Protein AF-A0A9D8SNJ0-F1 (afdb_monomer_lite)

pLDDT: mean 73.61, std 15.57, range [36.06, 94.06]

Secondary structure (DSSP, 8-state):
--B--TT--EE-TTT--EE-GGG--EE-SS-S-EEE-HHHHHHHT-SS--EEEPPB-----HHHHHHHHHB----SS--TTSPEEB-TTT-PBPPHHHHTT-S---PEEEEE-TTSSHHHHHHHHHHHIIIIIHHHTTEEEEE-EEEETTTTEEEEHHHHHIIIIIIIIIIS--PPPPPPPTTT-GGGGSPEEEEEEEEEEETTEEEEEEEEEEE----GGGGSSHHHHHHHHHHHHT-SEEEEE--GGG-HHHHTTS-HHHHTTS----S-S--HHHHHHHHHHHHHHT--

Sequence (292 aa):
MPFIWPWTRISCPFCFEEFHLSEAPTRPSESKALFPDEKMRDFLGMTYPPEMPMAIEPHGSWLLRSVRKFHLPLCREVTPESPIRICPKCHLYLPQALANWNRRSNIIAIVGSRSSGKSNYFGVLLKQLETRYAAELNFGFRPQMTFDVREMRRMDSRKLYERRYGQRLFRDHRVIQQTERSEVDADIKIPLIYRLTLSQTVRGKERLRAIDLVIFDAAGEDLSTMRNFHSFGRYALNASGIIVMVDPFRYPAIYRKLPPEIRNKIPAPDAIGGNPGEILDYYLSYKTNESA

Structure (mmCIF, N/CA/C/O backbone):
data_AF-A0A9D8SNJ0-F1
#
_entry.id   AF-A0A9D8SNJ0-F1
#
loop_
_atom_site.group_PDB
_atom_site.id
_atom_site.type_symbol
_atom_site.label_atom_id
_atom_site.label_alt_id
_atom_site.label_comp_id
_atom_site.label_asym_id
_atom_site.label_entity_id
_atom_site.label_seq_id
_atom_site.pdbx_PDB_ins_code
_atom_site.Cartn_x
_atom_site.Cartn_y
_atom_site.Cartn_z
_atom_site.occupancy
_atom_site.B_iso_or_equiv
_atom_site.auth_seq_id
_atom_site.auth_comp_id
_atom_site.auth_asym_id
_atom_site.auth_atom_id
_atom_site.pdbx_PDB_model_num
ATOM 1 N N . MET A 1 1 ? 29.868 -5.795 -3.753 1.00 49.50 1 MET A N 1
ATOM 2 C CA . MET A 1 1 ? 28.462 -6.116 -4.090 1.00 49.50 1 MET A CA 1
ATOM 3 C C . MET A 1 1 ? 27.903 -6.962 -2.958 1.00 49.50 1 MET A C 1
ATOM 5 O O . MET A 1 1 ? 28.658 -7.787 -2.459 1.00 49.50 1 MET A O 1
ATOM 9 N N . PRO A 1 2 ? 26.675 -6.735 -2.477 1.00 56.09 2 PRO A N 1
ATOM 10 C CA . PRO A 1 2 ? 26.101 -7.602 -1.456 1.00 56.09 2 PRO A CA 1
ATOM 11 C C . PRO A 1 2 ? 25.846 -8.988 -2.052 1.00 56.09 2 PRO A C 1
ATOM 13 O O . PRO A 1 2 ? 25.293 -9.101 -3.145 1.00 56.09 2 PRO A O 1
ATOM 16 N N . PHE A 1 3 ? 26.284 -10.018 -1.336 1.00 56.62 3 PHE A N 1
ATOM 17 C CA . PHE A 1 3 ? 25.988 -11.406 -1.662 1.00 56.62 3 PHE A CA 1
ATOM 18 C C . PHE A 1 3 ? 24.508 -11.669 -1.379 1.00 56.62 3 PHE A C 1
ATOM 20 O O . PHE A 1 3 ? 24.016 -11.365 -0.288 1.00 56.62 3 PHE A O 1
ATOM 27 N N . ILE A 1 4 ? 23.793 -12.185 -2.372 1.00 64.25 4 ILE A N 1
ATOM 28 C CA . ILE A 1 4 ? 22.374 -12.523 -2.271 1.00 64.25 4 ILE A CA 1
ATOM 29 C C . ILE A 1 4 ? 22.259 -14.013 -2.530 1.00 64.25 4 ILE A C 1
ATOM 31 O O . ILE A 1 4 ? 22.863 -14.538 -3.462 1.00 64.25 4 ILE A O 1
ATOM 35 N N . TRP A 1 5 ? 21.508 -14.711 -1.685 1.00 64.31 5 TRP A N 1
ATOM 36 C CA . TRP A 1 5 ? 21.327 -16.137 -1.892 1.00 64.31 5 TRP A CA 1
ATOM 37 C C . TRP A 1 5 ? 20.356 -16.380 -3.057 1.00 64.31 5 TRP A C 1
ATOM 39 O O . TRP A 1 5 ? 19.285 -15.766 -3.053 1.00 64.31 5 TRP A O 1
ATOM 49 N N . PRO A 1 6 ? 20.652 -17.311 -3.985 1.00 66.88 6 PRO A N 1
ATOM 50 C CA . PRO A 1 6 ? 19.852 -17.573 -5.191 1.00 66.88 6 PRO A CA 1
ATOM 51 C C . PRO A 1 6 ? 18.386 -17.932 -4.943 1.00 66.88 6 PRO A C 1
ATOM 53 O O . PRO A 1 6 ? 17.547 -17.796 -5.829 1.00 66.88 6 PRO A O 1
ATOM 56 N N . TRP A 1 7 ? 18.090 -18.459 -3.757 1.00 71.44 7 TRP A N 1
ATOM 57 C CA . TRP A 1 7 ? 16.753 -18.866 -3.333 1.00 71.44 7 TRP A CA 1
ATOM 58 C C . TRP A 1 7 ? 15.979 -17.747 -2.640 1.00 71.44 7 TRP A C 1
ATOM 60 O O . TRP A 1 7 ? 14.834 -17.950 -2.246 1.00 71.44 7 TRP A O 1
ATOM 70 N N . THR A 1 8 ? 16.577 -16.568 -2.459 1.00 75.62 8 THR A N 1
ATOM 71 C CA . THR A 1 8 ? 15.898 -15.497 -1.740 1.00 75.62 8 THR A CA 1
ATOM 72 C C . THR A 1 8 ? 14.934 -14.766 -2.662 1.00 75.62 8 THR A C 1
ATOM 74 O O . THR A 1 8 ? 15.337 -14.156 -3.650 1.00 75.62 8 THR A O 1
ATOM 77 N N . ARG A 1 9 ? 13.649 -14.805 -2.321 1.00 79.31 9 ARG A N 1
ATOM 78 C CA . ARG A 1 9 ? 12.584 -14.168 -3.096 1.00 79.31 9 ARG A CA 1
ATOM 79 C C . ARG A 1 9 ? 12.115 -12.884 -2.422 1.00 79.31 9 ARG A C 1
ATOM 81 O O . ARG A 1 9 ? 12.175 -12.759 -1.199 1.00 79.31 9 ARG A O 1
ATOM 88 N N . ILE A 1 10 ? 11.667 -11.931 -3.233 1.00 81.62 10 ILE A N 1
ATOM 89 C CA . ILE A 1 10 ? 10.855 -10.801 -2.775 1.00 81.62 10 ILE A CA 1
ATOM 90 C C . ILE A 1 10 ? 9.415 -10.999 -3.228 1.00 81.62 10 ILE A C 1
ATOM 92 O O . ILE A 1 10 ? 9.185 -11.588 -4.280 1.00 81.62 10 ILE A O 1
ATOM 96 N N . SER A 1 11 ? 8.468 -10.455 -2.468 1.00 81.69 11 SER A N 1
ATOM 97 C CA . SER A 1 11 ? 7.061 -10.403 -2.863 1.00 81.69 11 SER A CA 1
ATOM 98 C C . SER A 1 11 ? 6.725 -9.025 -3.435 1.00 81.69 11 SER A C 1
ATOM 100 O O . SER A 1 11 ? 7.097 -7.992 -2.869 1.00 81.69 11 SER A O 1
ATOM 102 N N . CYS A 1 12 ? 6.044 -8.991 -4.583 1.00 85.19 12 CYS A N 1
ATOM 103 C CA . CYS A 1 12 ? 5.520 -7.749 -5.144 1.00 85.19 12 CYS A CA 1
ATOM 104 C C . CYS A 1 12 ? 4.443 -7.159 -4.215 1.00 85.19 12 CYS A C 1
ATOM 106 O O . CYS A 1 12 ? 3.452 -7.838 -3.964 1.00 85.19 12 CYS A O 1
ATOM 108 N N . PRO A 1 13 ? 4.524 -5.881 -3.797 1.00 82.50 13 PRO A N 1
ATOM 109 C CA . PRO A 1 13 ? 3.500 -5.295 -2.934 1.00 82.50 13 PRO A CA 1
ATOM 110 C C . PRO A 1 13 ? 2.181 -5.030 -3.674 1.00 82.50 13 PRO A C 1
ATOM 112 O O . PRO A 1 13 ? 1.199 -4.702 -3.029 1.00 82.50 13 PRO A O 1
ATOM 115 N N . PHE A 1 14 ? 2.147 -5.147 -5.007 1.00 85.44 14 PHE A N 1
ATOM 116 C CA . PHE A 1 14 ? 0.945 -4.927 -5.817 1.00 85.44 14 PHE A CA 1
ATOM 117 C C . PHE A 1 14 ? 0.230 -6.234 -6.171 1.00 85.44 14 PHE A C 1
ATOM 119 O O . PHE A 1 14 ? -0.970 -6.349 -5.966 1.00 85.44 14 PHE A O 1
ATOM 126 N N . CYS A 1 15 ? 0.961 -7.214 -6.718 1.00 82.38 15 CYS A N 1
ATOM 127 C CA . CYS A 1 15 ? 0.382 -8.468 -7.222 1.00 82.38 15 CYS A CA 1
ATOM 128 C C . CYS A 1 15 ? 0.774 -9.720 -6.426 1.00 82.38 15 CYS A C 1
ATOM 130 O O . CYS A 1 15 ? 0.360 -10.818 -6.795 1.00 82.38 15 CYS A O 1
ATOM 132 N N . PHE A 1 16 ? 1.585 -9.576 -5.371 1.00 80.06 16 PHE A N 1
ATOM 133 C CA . PHE A 1 16 ? 2.027 -10.661 -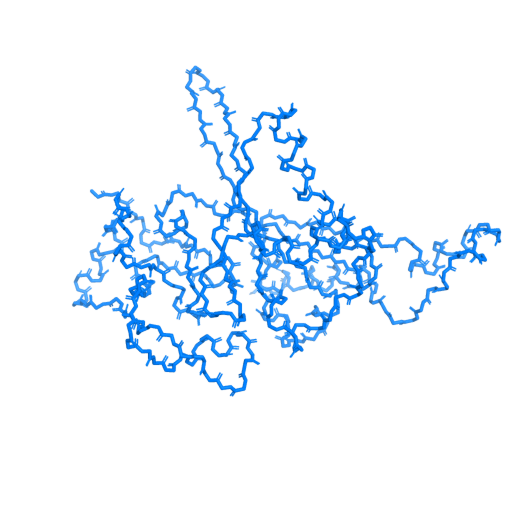4.483 1.00 80.06 16 PHE A CA 1
ATOM 134 C C . PHE A 1 16 ? 2.833 -11.783 -5.124 1.00 80.06 16 PHE A C 1
ATOM 136 O O . PHE A 1 16 ? 3.155 -12.758 -4.451 1.00 80.06 16 PHE A O 1
ATOM 143 N N . GLU A 1 17 ? 3.200 -11.644 -6.397 1.00 83.19 17 GLU A N 1
ATOM 144 C CA . GLU A 1 17 ? 4.088 -12.593 -7.048 1.00 83.19 17 GLU A CA 1
ATOM 145 C C . GLU A 1 17 ? 5.446 -12.587 -6.343 1.00 83.19 17 GLU A C 1
ATOM 147 O O . GLU A 1 17 ? 6.032 -11.520 -6.109 1.00 83.19 17 GLU A O 1
ATOM 152 N N . GLU A 1 18 ? 5.935 -13.780 -6.014 1.00 83.00 18 GLU A N 1
ATOM 153 C CA . GLU A 1 18 ? 7.273 -13.967 -5.483 1.00 83.00 18 GLU A CA 1
ATOM 154 C C . GLU A 1 18 ? 8.259 -14.230 -6.613 1.00 83.00 18 GLU A C 1
ATOM 156 O O . GLU A 1 18 ? 8.092 -15.156 -7.403 1.00 83.00 18 GLU A O 1
ATOM 161 N N . PHE A 1 19 ? 9.325 -13.443 -6.671 1.00 85.88 19 PHE A N 1
ATOM 162 C CA . PHE A 1 19 ? 10.345 -13.580 -7.707 1.00 85.88 19 PHE A CA 1
ATOM 163 C C . PHE A 1 19 ? 11.722 -13.227 -7.157 1.00 85.88 19 PHE A C 1
ATOM 165 O O . PHE A 1 19 ? 11.863 -12.565 -6.120 1.00 85.88 19 PHE A O 1
ATOM 172 N N . HIS A 1 20 ? 12.764 -13.682 -7.851 1.00 84.62 20 HIS A N 1
ATOM 173 C CA . HIS A 1 20 ? 14.121 -13.276 -7.518 1.00 84.62 20 HIS A CA 1
ATOM 174 C C . HIS A 1 20 ? 14.394 -11.890 -8.106 1.00 84.62 20 HIS A C 1
ATOM 176 O O . HIS A 1 20 ? 14.061 -11.607 -9.253 1.00 84.62 20 HIS A O 1
ATOM 182 N N . LEU A 1 21 ? 15.063 -11.008 -7.364 1.00 82.31 21 LEU A N 1
ATOM 183 C CA . LEU A 1 21 ? 15.273 -9.619 -7.790 1.00 82.31 21 LEU A CA 1
ATOM 184 C C . LEU A 1 21 ? 16.058 -9.488 -9.115 1.00 82.31 21 LEU A C 1
ATOM 186 O O . LEU A 1 21 ? 15.969 -8.462 -9.783 1.00 82.31 21 LEU A O 1
ATOM 190 N N . SER A 1 22 ? 16.811 -10.519 -9.516 1.00 81.19 22 SER A N 1
ATOM 191 C CA . SER A 1 22 ? 17.503 -10.572 -10.818 1.00 81.19 22 SER A CA 1
ATOM 192 C C . SER A 1 22 ? 16.567 -10.767 -12.013 1.00 81.19 22 SER A C 1
ATOM 194 O O . SER A 1 22 ? 16.999 -10.581 -13.146 1.00 81.19 22 SER A O 1
ATOM 196 N N . GLU A 1 23 ? 15.336 -11.212 -11.769 1.00 85.44 23 GLU A N 1
ATOM 197 C CA . GLU A 1 23 ? 14.287 -11.418 -12.773 1.00 85.44 23 GLU A CA 1
ATOM 198 C C . GLU A 1 23 ? 13.477 -10.137 -13.002 1.00 85.44 23 GLU A C 1
ATOM 200 O O . GLU A 1 23 ? 12.710 -10.067 -13.953 1.00 85.44 23 GLU A O 1
ATOM 205 N N . ALA A 1 24 ? 13.651 -9.119 -12.150 1.00 88.44 24 ALA A N 1
ATOM 206 C CA . ALA A 1 24 ? 12.954 -7.847 -12.267 1.00 88.44 24 ALA A CA 1
ATOM 207 C C . ALA A 1 24 ? 13.423 -7.079 -13.518 1.00 88.44 24 ALA A C 1
ATOM 209 O O . ALA A 1 24 ? 14.601 -6.699 -13.579 1.00 88.44 24 ALA A O 1
ATOM 210 N N . PRO A 1 25 ? 12.529 -6.790 -14.482 1.00 90.56 25 PRO A N 1
ATOM 211 C CA . PRO A 1 25 ? 12.828 -5.874 -15.571 1.00 90.56 25 PRO A CA 1
ATOM 212 C C . PRO A 1 25 ? 13.032 -4.460 -15.029 1.00 90.56 25 PRO A C 1
ATOM 214 O O . PRO A 1 25 ? 12.677 -4.145 -13.885 1.00 90.56 25 PRO A O 1
ATOM 217 N N . THR A 1 26 ? 13.573 -3.577 -15.856 1.00 89.69 26 THR A N 1
ATOM 218 C CA . THR A 1 26 ? 13.728 -2.167 -15.503 1.00 89.69 26 THR A CA 1
ATOM 219 C C . THR A 1 26 ? 13.049 -1.242 -16.500 1.00 89.69 26 THR A C 1
ATOM 221 O O . THR A 1 26 ? 12.874 -1.571 -17.667 1.00 89.69 26 THR A O 1
ATOM 224 N N . ARG A 1 27 ? 12.654 -0.060 -16.029 1.00 89.00 27 ARG A N 1
ATOM 225 C CA . ARG A 1 27 ? 12.152 1.041 -16.851 1.00 89.00 27 ARG A CA 1
ATOM 226 C C . ARG A 1 27 ? 13.014 2.277 -16.658 1.00 89.00 27 ARG A C 1
ATOM 228 O O . ARG A 1 27 ? 13.425 2.531 -15.524 1.00 89.00 27 ARG A O 1
ATOM 235 N N . PRO A 1 28 ? 13.253 3.078 -17.705 1.00 85.88 28 PRO A N 1
ATOM 236 C CA . PRO A 1 28 ? 13.817 4.404 -17.505 1.00 85.88 28 PRO A CA 1
ATOM 237 C C . PRO A 1 28 ? 12.861 5.245 -16.643 1.00 85.88 28 PRO A C 1
ATOM 239 O O . PRO A 1 28 ? 11.641 5.058 -16.679 1.00 85.88 28 PRO A O 1
ATOM 242 N N . SER A 1 29 ? 13.424 6.140 -15.831 1.00 76.31 29 SER A N 1
ATOM 243 C CA . SER A 1 29 ? 12.641 7.031 -14.962 1.00 76.31 29 SER A CA 1
ATOM 244 C C . SER A 1 29 ? 11.793 8.012 -15.769 1.00 76.31 29 SER A C 1
ATOM 246 O O . SER A 1 29 ? 10.650 8.277 -15.401 1.00 76.31 29 SER A O 1
ATOM 248 N N . GLU A 1 30 ? 12.325 8.453 -16.910 1.00 74.62 30 GLU A N 1
ATOM 249 C CA . GLU A 1 30 ? 11.650 9.284 -17.901 1.00 74.62 30 GLU A CA 1
ATOM 250 C C . GLU A 1 30 ? 11.971 8.755 -19.304 1.00 74.62 30 GLU A C 1
ATOM 252 O O . GLU A 1 30 ? 13.106 8.380 -19.597 1.00 74.62 30 GLU A O 1
ATOM 257 N N . SER A 1 31 ? 10.966 8.689 -20.174 1.00 78.25 31 SER A N 1
ATOM 258 C CA . SER A 1 31 ? 11.126 8.323 -21.583 1.00 78.25 31 SER A CA 1
ATOM 259 C C . SER A 1 31 ? 10.030 8.987 -22.400 1.00 78.25 31 SER A C 1
ATOM 261 O O . SER A 1 31 ? 8.870 8.964 -21.999 1.00 78.25 31 SER A O 1
ATOM 263 N N . LYS A 1 32 ? 10.395 9.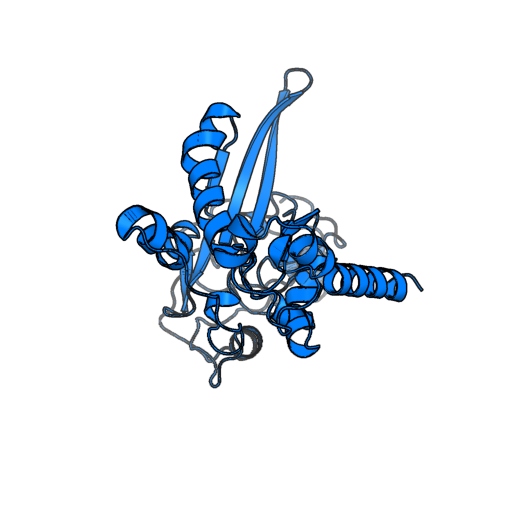542 -23.560 1.00 75.56 32 LYS A N 1
ATOM 264 C CA . LYS A 1 32 ? 9.429 10.051 -24.547 1.00 75.56 32 LYS A CA 1
ATOM 265 C C . LYS A 1 32 ? 8.826 8.935 -25.401 1.00 75.56 32 LYS A C 1
ATOM 267 O O . LYS A 1 32 ? 7.726 9.090 -25.909 1.00 75.56 32 LYS A O 1
ATOM 272 N N . ALA A 1 33 ? 9.549 7.826 -25.567 1.00 85.81 33 ALA A N 1
ATOM 273 C CA . ALA A 1 33 ? 9.049 6.659 -26.277 1.00 85.81 33 ALA A CA 1
ATOM 274 C C . ALA A 1 33 ? 8.214 5.806 -25.319 1.00 85.81 33 ALA A C 1
ATOM 276 O O . ALA A 1 33 ? 8.741 5.308 -24.312 1.00 85.81 33 ALA A O 1
ATOM 277 N N . LEU A 1 34 ? 6.932 5.660 -25.643 1.00 91.25 34 LEU A N 1
ATOM 278 C CA . LEU A 1 34 ? 5.977 4.849 -24.905 1.00 91.25 34 LEU A CA 1
ATOM 279 C C . LEU A 1 34 ? 5.522 3.680 -25.776 1.00 91.25 34 LEU A C 1
ATOM 281 O O . LEU A 1 34 ? 5.434 3.791 -26.997 1.00 91.25 34 LEU A O 1
ATOM 285 N N . PHE A 1 35 ? 5.269 2.551 -25.130 1.00 91.69 35 PHE A N 1
ATOM 286 C CA . PHE A 1 35 ? 4.854 1.312 -25.766 1.00 91.69 35 PHE A CA 1
ATOM 287 C C . PHE A 1 35 ? 3.681 0.716 -24.983 1.00 91.69 35 PHE A C 1
ATOM 289 O O . PHE A 1 35 ? 3.642 0.860 -23.755 1.00 91.69 35 PHE A O 1
ATOM 296 N N . PRO A 1 36 ? 2.751 0.024 -25.657 1.00 94.00 36 PRO A N 1
ATOM 297 C CA . PRO A 1 36 ? 1.683 -0.715 -24.994 1.00 94.00 36 PRO A CA 1
ATOM 298 C C . PRO A 1 36 ? 2.219 -1.737 -23.978 1.00 94.00 36 PRO A C 1
ATOM 300 O O . PRO A 1 36 ? 3.077 -2.558 -24.310 1.00 94.00 36 PRO A O 1
ATOM 303 N N . ASP A 1 37 ? 1.705 -1.712 -22.745 1.00 94.06 37 ASP A N 1
ATOM 304 C CA . ASP A 1 37 ? 2.042 -2.686 -21.698 1.00 94.06 37 ASP A CA 1
ATOM 305 C C . ASP A 1 37 ? 0.893 -3.667 -21.409 1.00 94.06 37 ASP A C 1
ATOM 307 O O . ASP A 1 37 ? 0.020 -3.429 -20.571 1.00 94.06 37 ASP A O 1
ATOM 311 N N . GLU A 1 38 ? 0.942 -4.819 -22.076 1.00 93.44 38 GLU A N 1
ATOM 312 C CA . GLU A 1 38 ? -0.025 -5.918 -21.939 1.00 93.44 38 GLU A CA 1
ATOM 313 C C . GLU A 1 38 ? -0.115 -6.471 -20.505 1.00 93.44 38 GLU A C 1
ATOM 315 O O . GLU A 1 38 ? -1.204 -6.700 -19.983 1.00 93.44 38 GLU A O 1
ATOM 320 N N . LYS A 1 39 ? 1.019 -6.636 -19.814 1.00 91.94 39 LYS A N 1
ATOM 321 C CA . LYS A 1 39 ? 1.032 -7.195 -18.451 1.00 91.94 39 LYS A CA 1
ATOM 322 C C . LYS A 1 39 ? 0.415 -6.228 -17.440 1.00 91.94 39 LYS A C 1
ATOM 324 O O . LYS A 1 39 ? -0.267 -6.659 -16.508 1.00 91.94 39 LYS A O 1
ATOM 329 N N . MET A 1 40 ? 0.642 -4.926 -17.618 1.00 92.44 40 MET A N 1
ATOM 330 C CA . MET A 1 40 ? -0.004 -3.904 -16.793 1.00 92.44 40 MET A CA 1
ATOM 331 C C . MET A 1 40 ? -1.506 -3.824 -17.070 1.00 92.44 40 MET A C 1
ATOM 333 O O . MET A 1 40 ? -2.280 -3.718 -16.116 1.00 92.44 40 MET A O 1
ATOM 337 N N . ARG A 1 41 ? -1.923 -3.936 -18.340 1.00 91.44 41 ARG A N 1
ATOM 338 C CA . ARG A 1 41 ? -3.340 -4.024 -18.721 1.00 91.44 41 ARG A CA 1
ATOM 339 C C . ARG A 1 41 ? -4.048 -5.131 -17.956 1.00 91.44 41 ARG A C 1
ATOM 341 O O . ARG A 1 41 ? -5.063 -4.872 -17.314 1.00 91.44 41 ARG A O 1
ATOM 348 N N . ASP A 1 42 ? -3.496 -6.340 -18.016 1.00 88.25 42 ASP A N 1
ATOM 349 C CA . ASP A 1 42 ? -4.113 -7.534 -17.443 1.00 88.25 42 ASP A CA 1
ATOM 350 C C . ASP A 1 42 ? -4.238 -7.419 -15.921 1.00 88.25 42 ASP A C 1
ATOM 352 O O . ASP A 1 42 ? -5.268 -7.771 -15.347 1.00 88.25 42 ASP A O 1
ATOM 356 N N . PHE A 1 43 ? -3.217 -6.864 -15.260 1.00 85.88 43 PHE A N 1
ATOM 357 C CA . PHE A 1 43 ? -3.256 -6.622 -13.821 1.00 85.88 43 PHE A CA 1
ATOM 358 C C . PHE A 1 43 ? -4.317 -5.578 -13.435 1.00 85.88 43 PHE A C 1
ATOM 360 O O . PHE A 1 43 ? -5.160 -5.819 -12.562 1.00 85.88 43 PHE A O 1
ATOM 367 N N . LEU A 1 44 ? -4.301 -4.415 -14.094 1.00 86.25 44 LEU A N 1
ATOM 368 C CA . LEU A 1 44 ? -5.240 -3.332 -13.800 1.00 86.25 44 LEU A CA 1
ATOM 369 C C . LEU A 1 44 ? -6.668 -3.671 -14.252 1.00 86.25 44 LEU A C 1
ATOM 371 O O . LEU A 1 44 ? -7.620 -3.166 -13.664 1.00 86.25 44 LEU A O 1
ATOM 375 N N . GLY A 1 45 ? -6.845 -4.612 -15.181 1.00 84.38 45 GLY A N 1
ATOM 376 C CA . GLY A 1 45 ? -8.142 -4.952 -15.770 1.00 84.38 45 GLY A CA 1
ATOM 377 C C . GLY A 1 45 ? -8.628 -3.888 -16.754 1.00 84.38 45 GLY A C 1
ATOM 378 O O . GLY A 1 45 ? -9.824 -3.633 -16.838 1.00 84.38 45 GLY A O 1
ATOM 379 N N . MET A 1 46 ? -7.702 -3.229 -17.452 1.00 84.88 46 MET A N 1
ATOM 380 C CA . MET A 1 46 ? -8.020 -2.195 -18.440 1.00 84.88 46 MET A CA 1
ATOM 381 C C . MET A 1 46 ? -8.443 -2.822 -19.774 1.00 84.88 46 MET A C 1
ATOM 383 O O . MET A 1 46 ? -7.952 -3.882 -20.150 1.00 84.88 46 MET A O 1
ATOM 387 N N . THR A 1 47 ? -9.316 -2.152 -20.530 1.00 87.94 47 THR A N 1
ATOM 388 C CA . THR A 1 47 ? -9.727 -2.620 -21.868 1.00 87.94 47 THR A CA 1
ATOM 389 C C . THR A 1 47 ? -8.579 -2.562 -22.875 1.00 87.94 47 THR A C 1
ATOM 391 O O . THR A 1 47 ? -8.423 -3.465 -23.693 1.00 87.94 47 THR A O 1
ATOM 394 N N . TYR A 1 48 ? -7.753 -1.517 -22.794 1.00 88.81 48 TYR A N 1
ATOM 395 C CA . TYR A 1 48 ? -6.626 -1.285 -23.693 1.00 88.81 48 TYR A CA 1
ATOM 396 C C . TYR A 1 48 ? -5.323 -1.181 -22.900 1.00 88.81 48 TYR A C 1
ATOM 398 O O . TYR A 1 48 ? -5.343 -0.708 -21.758 1.00 88.81 48 TYR A O 1
ATOM 406 N N . PRO A 1 49 ? -4.196 -1.635 -23.471 1.00 91.94 49 PRO A N 1
ATOM 407 C CA . PRO A 1 49 ? -2.909 -1.543 -22.807 1.00 91.94 49 PRO A CA 1
ATOM 408 C C . PRO A 1 49 ? -2.473 -0.085 -22.631 1.00 91.94 49 PRO A C 1
ATOM 410 O O . PRO A 1 49 ? -2.509 0.680 -23.596 1.00 91.94 49 PRO A O 1
ATOM 413 N N . PRO A 1 50 ? -2.051 0.314 -21.419 1.00 92.44 50 PRO A N 1
ATOM 414 C CA . PRO A 1 50 ? -1.548 1.657 -21.188 1.00 92.44 50 PRO A CA 1
ATOM 415 C C . PRO A 1 50 ? -0.197 1.858 -21.876 1.00 92.44 50 PRO A C 1
ATOM 417 O O . PRO A 1 50 ? 0.635 0.946 -21.927 1.00 92.44 50 PRO A O 1
ATOM 420 N N . GLU A 1 51 ? 0.034 3.073 -22.362 1.00 93.06 51 GLU A N 1
ATOM 421 C CA . GLU A 1 51 ? 1.315 3.483 -22.926 1.00 93.06 51 GLU A CA 1
ATOM 422 C C . GLU A 1 51 ? 2.322 3.771 -21.808 1.00 93.06 51 GLU A C 1
ATOM 424 O O . GLU A 1 51 ? 2.160 4.701 -21.021 1.00 93.06 51 GLU A O 1
ATOM 429 N N . MET A 1 52 ? 3.379 2.962 -21.736 1.00 91.50 52 MET A N 1
ATOM 430 C CA . MET A 1 52 ? 4.402 3.041 -20.693 1.00 91.50 52 MET A CA 1
ATOM 431 C C . MET A 1 52 ? 5.804 3.061 -21.308 1.00 91.50 52 MET A C 1
ATOM 433 O O . MET A 1 52 ? 6.009 2.511 -22.392 1.00 91.50 52 MET A O 1
ATOM 437 N N . PRO A 1 53 ? 6.823 3.603 -20.615 1.00 91.06 53 PRO A N 1
ATOM 438 C CA . PRO A 1 53 ? 8.208 3.413 -21.026 1.00 91.06 53 PRO A CA 1
ATOM 439 C C . PRO A 1 53 ? 8.541 1.929 -21.219 1.00 91.06 53 PRO A C 1
ATOM 441 O O . PRO A 1 53 ? 8.069 1.074 -20.457 1.00 91.06 53 PRO A O 1
ATOM 444 N N . MET A 1 54 ? 9.376 1.623 -22.214 1.00 89.00 54 MET A N 1
ATOM 445 C CA . MET A 1 54 ? 9.738 0.242 -22.540 1.00 89.00 54 MET A CA 1
ATOM 446 C C . MET A 1 54 ? 10.299 -0.488 -21.311 1.00 89.00 54 MET A C 1
ATOM 448 O O . MET A 1 54 ? 11.194 0.011 -20.625 1.00 89.00 54 MET A O 1
ATOM 452 N N . ALA A 1 55 ? 9.760 -1.677 -21.040 1.00 89.19 55 ALA A N 1
ATOM 453 C CA . ALA A 1 55 ? 10.310 -2.586 -20.048 1.00 89.19 55 ALA A CA 1
ATOM 454 C C . ALA A 1 55 ? 11.546 -3.283 -20.632 1.00 89.19 55 ALA A C 1
ATOM 456 O O . ALA A 1 55 ? 11.463 -3.987 -21.636 1.00 89.19 55 ALA A O 1
ATOM 457 N N . ILE A 1 56 ? 12.697 -3.082 -19.998 1.00 87.81 56 ILE A N 1
ATOM 458 C CA . ILE A 1 56 ? 13.964 -3.698 -20.374 1.00 87.81 56 ILE A CA 1
ATOM 459 C C . ILE A 1 56 ? 14.120 -4.969 -19.544 1.00 87.81 56 ILE A C 1
ATOM 461 O O . ILE A 1 56 ? 14.404 -4.925 -18.344 1.00 87.81 56 ILE A O 1
ATOM 465 N N . GLU A 1 57 ? 13.913 -6.112 -20.191 1.00 85.25 57 GLU A N 1
ATOM 466 C CA . GLU A 1 57 ? 14.091 -7.426 -19.577 1.00 85.25 57 GLU A CA 1
ATOM 467 C C . GLU A 1 57 ? 15.574 -7.672 -19.219 1.00 85.25 57 GLU A C 1
ATOM 469 O O . GLU A 1 57 ? 16.487 -7.220 -19.932 1.00 85.25 57 GLU A O 1
ATOM 474 N N . PRO A 1 58 ? 15.862 -8.406 -18.128 1.00 78.12 58 PRO A N 1
ATOM 475 C CA . PRO A 1 58 ? 17.225 -8.737 -17.744 1.00 78.12 58 PRO A CA 1
ATOM 476 C C . PRO A 1 58 ? 17.886 -9.649 -18.798 1.00 78.12 58 PRO A C 1
ATOM 478 O O . PRO A 1 58 ? 17.651 -10.860 -18.892 1.00 78.12 58 PRO A O 1
ATOM 481 N N . HIS A 1 59 ? 18.771 -9.049 -19.590 1.00 63.75 59 HIS A N 1
ATOM 482 C CA . HIS A 1 59 ? 19.557 -9.691 -20.643 1.00 63.75 59 HIS A CA 1
ATOM 483 C C . HIS A 1 59 ? 20.931 -10.149 -20.121 1.00 63.75 59 HIS A C 1
ATOM 485 O O . HIS A 1 59 ? 21.504 -9.548 -19.204 1.00 63.75 59 HIS A O 1
ATOM 491 N N . GLY A 1 60 ? 21.443 -11.246 -20.688 1.00 58.16 60 GLY A N 1
ATOM 492 C CA . GLY A 1 60 ? 22.750 -11.833 -20.374 1.00 58.16 60 GLY A CA 1
ATOM 493 C C . GLY A 1 60 ? 22.809 -13.332 -20.689 1.00 58.16 60 GLY A C 1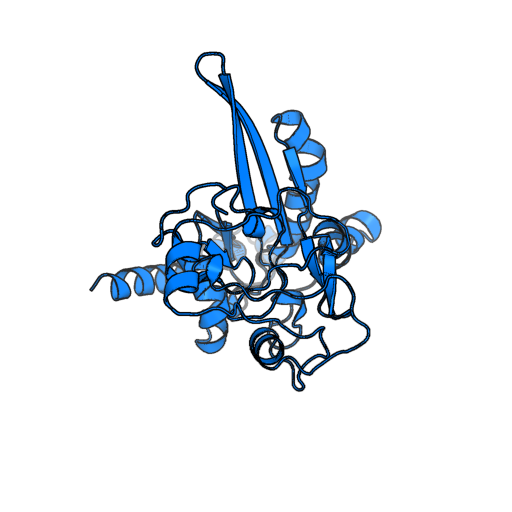
ATOM 494 O O . GLY A 1 60 ? 21.790 -14.019 -20.612 1.00 58.16 60 GLY A O 1
ATOM 495 N N . SER A 1 61 ? 24.000 -13.838 -21.028 1.00 55.28 61 SER A N 1
ATOM 496 C CA . SER A 1 61 ? 24.248 -15.277 -21.203 1.00 55.28 61 SER A CA 1
ATOM 497 C C . SER A 1 61 ? 23.885 -16.061 -19.933 1.00 55.28 61 SER A C 1
ATOM 499 O O . SER A 1 61 ? 23.842 -15.502 -18.834 1.00 55.28 61 SER A O 1
ATOM 501 N N . TRP A 1 62 ? 23.625 -17.365 -20.059 1.00 57.94 62 TRP A N 1
ATOM 502 C CA . TRP A 1 62 ? 23.235 -18.215 -18.924 1.00 57.94 62 TRP A CA 1
ATOM 503 C C . TRP A 1 62 ? 24.229 -18.132 -17.746 1.00 57.94 62 TRP A C 1
ATOM 505 O O . TRP A 1 62 ? 23.808 -18.054 -16.595 1.00 57.94 62 TRP A O 1
ATOM 515 N N . LEU A 1 63 ? 25.534 -18.032 -18.037 1.00 59.12 63 LEU A N 1
ATOM 516 C CA . LEU A 1 63 ? 26.604 -17.794 -17.060 1.00 59.12 63 LEU A CA 1
ATOM 517 C C . LEU A 1 63 ? 26.414 -16.471 -16.305 1.00 59.12 63 LEU A C 1
ATOM 519 O O . LEU A 1 63 ? 26.434 -16.451 -15.076 1.00 59.12 63 LEU A O 1
ATOM 523 N N . LEU A 1 64 ? 26.161 -15.369 -17.018 1.00 60.84 64 LEU A N 1
ATOM 524 C CA . LEU A 1 64 ? 25.929 -14.052 -16.412 1.00 60.84 64 LEU A CA 1
ATOM 525 C C . LEU A 1 64 ? 24.636 -14.017 -15.582 1.00 60.84 64 LEU A C 1
ATOM 527 O O . LEU A 1 64 ? 24.598 -13.375 -14.531 1.00 60.84 64 LEU A O 1
ATOM 531 N N . ARG A 1 65 ? 23.585 -14.731 -16.010 1.00 62.44 65 ARG A N 1
ATOM 532 C CA . ARG A 1 65 ? 22.344 -14.895 -15.231 1.00 62.44 65 ARG A CA 1
ATOM 533 C C . ARG A 1 65 ? 22.585 -15.673 -13.937 1.00 62.44 65 ARG A C 1
ATOM 535 O O . ARG A 1 65 ? 22.096 -15.249 -12.892 1.00 62.44 65 ARG A O 1
ATOM 542 N N . SER A 1 66 ? 23.375 -16.745 -13.985 1.00 61.41 66 SER A N 1
ATOM 543 C CA . SER A 1 66 ? 23.762 -17.510 -12.795 1.00 61.41 66 SER A CA 1
ATOM 544 C C . SER A 1 66 ? 24.572 -16.661 -11.818 1.00 61.41 66 SER A C 1
ATOM 546 O O . SER A 1 66 ? 24.251 -16.637 -10.635 1.00 61.41 66 SER A O 1
ATOM 548 N N . VAL A 1 67 ? 25.542 -15.875 -12.294 1.00 64.06 67 VAL A N 1
ATOM 549 C CA . VAL A 1 67 ? 26.332 -14.973 -11.435 1.00 64.06 67 VAL A CA 1
ATOM 550 C C . VAL A 1 67 ? 25.454 -13.894 -10.787 1.00 64.06 67 VAL A C 1
ATOM 552 O O . VAL A 1 67 ? 25.593 -13.635 -9.591 1.00 64.06 67 VAL A O 1
ATOM 555 N N . ARG A 1 68 ? 24.496 -13.316 -11.529 1.00 64.31 68 ARG A N 1
ATOM 556 C CA . ARG A 1 68 ? 23.545 -12.318 -10.999 1.00 64.31 68 ARG A CA 1
ATOM 557 C C . ARG A 1 68 ? 22.605 -12.868 -9.924 1.00 64.31 68 ARG A C 1
ATOM 559 O O . ARG A 1 68 ? 22.111 -12.075 -9.128 1.00 64.31 68 ARG A O 1
ATOM 566 N N . LYS A 1 69 ? 22.375 -14.188 -9.861 1.00 62.75 69 LYS A N 1
ATOM 567 C CA . LYS A 1 69 ? 21.648 -14.807 -8.736 1.00 62.75 69 LYS A CA 1
ATOM 568 C C . LYS A 1 69 ? 22.422 -14.718 -7.421 1.00 62.75 69 LYS A C 1
ATOM 570 O 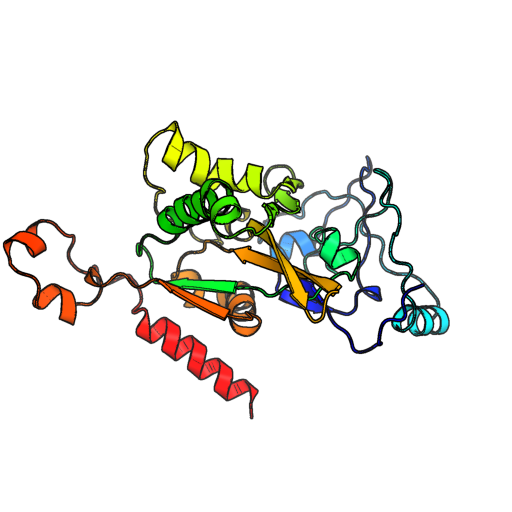O . LYS A 1 69 ? 21.801 -14.591 -6.378 1.00 62.75 69 LYS A O 1
ATOM 575 N N . PHE A 1 70 ? 23.753 -14.748 -7.482 1.00 57.69 70 PHE A N 1
ATOM 576 C CA . PHE A 1 70 ? 24.618 -14.640 -6.305 1.00 57.69 70 PHE A CA 1
ATOM 577 C C . PHE A 1 70 ? 25.037 -13.192 -6.001 1.00 57.69 70 PHE A C 1
ATOM 579 O O . PHE A 1 70 ? 25.251 -12.828 -4.846 1.00 57.69 70 PHE A O 1
ATOM 586 N N . HIS A 1 71 ? 25.148 -12.350 -7.035 1.00 59.59 71 HIS A N 1
ATOM 587 C CA . HIS A 1 71 ? 25.640 -10.978 -6.926 1.00 59.59 71 HIS A CA 1
ATOM 588 C C . HIS A 1 71 ? 24.775 -10.022 -7.754 1.00 59.59 71 HIS A C 1
ATOM 590 O O . HIS A 1 71 ? 25.006 -9.846 -8.953 1.00 59.59 71 HIS A O 1
ATOM 596 N N . LEU A 1 72 ? 23.802 -9.354 -7.119 1.00 64.69 72 LEU A N 1
ATOM 597 C CA . LEU A 1 72 ? 23.146 -8.221 -7.771 1.00 64.69 72 LEU A CA 1
ATOM 598 C C . LEU A 1 72 ? 23.943 -6.930 -7.553 1.00 64.69 72 LEU A C 1
ATOM 600 O O . LEU A 1 72 ? 24.265 -6.586 -6.408 1.00 64.69 72 LEU A O 1
ATOM 604 N N . PRO A 1 73 ? 24.157 -6.130 -8.612 1.00 57.97 73 PRO A N 1
ATOM 605 C CA . PRO A 1 73 ? 24.406 -4.714 -8.430 1.00 57.97 73 PRO A CA 1
ATOM 606 C C . PRO A 1 73 ? 23.124 -4.103 -7.847 1.00 57.97 73 PRO A C 1
ATOM 608 O O . PRO A 1 73 ? 22.102 -3.953 -8.522 1.00 57.97 73 PRO A O 1
ATOM 611 N N . LEU A 1 74 ? 23.136 -3.828 -6.544 1.00 57.69 74 LEU A N 1
ATOM 612 C CA . LEU A 1 74 ? 22.169 -2.912 -5.954 1.00 57.69 74 LEU A CA 1
ATOM 613 C C . LEU A 1 74 ? 22.582 -1.505 -6.378 1.00 57.69 74 LEU A C 1
ATOM 615 O O . LEU A 1 74 ? 23.756 -1.153 -6.237 1.00 57.69 74 LEU A O 1
ATOM 619 N N . CYS A 1 75 ? 21.639 -0.715 -6.889 1.00 52.09 75 CYS A N 1
ATOM 620 C CA . CYS A 1 75 ? 21.858 0.706 -7.130 1.00 52.09 75 CYS A CA 1
ATOM 621 C C . CYS A 1 75 ? 22.119 1.370 -5.772 1.00 52.09 75 CYS A C 1
ATOM 623 O O . CYS A 1 75 ? 21.187 1.650 -5.020 1.00 52.09 75 CYS A O 1
ATOM 625 N N . ARG A 1 76 ? 23.399 1.539 -5.415 1.00 47.22 76 ARG A N 1
ATOM 626 C CA . ARG A 1 76 ? 23.812 2.225 -4.181 1.00 47.22 76 ARG A CA 1
ATOM 627 C C . ARG A 1 76 ? 23.521 3.722 -4.247 1.00 47.22 76 ARG A C 1
ATOM 629 O O . ARG A 1 76 ? 23.277 4.323 -3.209 1.00 47.22 76 ARG A O 1
ATOM 636 N N . GLU A 1 77 ? 23.473 4.274 -5.454 1.00 44.56 77 GLU A N 1
ATOM 637 C CA . GLU A 1 77 ? 23.171 5.672 -5.732 1.00 44.56 77 GLU A CA 1
ATOM 638 C C . GLU A 1 77 ? 22.048 5.702 -6.766 1.00 44.56 77 GLU A C 1
ATOM 640 O O . GLU A 1 77 ? 22.245 5.376 -7.934 1.00 44.56 77 GLU A O 1
ATOM 645 N N . VAL A 1 78 ? 20.828 5.986 -6.308 1.00 52.97 78 VAL A N 1
ATOM 646 C CA . VAL A 1 78 ? 19.685 6.198 -7.198 1.00 52.97 78 VAL A CA 1
ATOM 647 C C . VAL A 1 78 ? 19.745 7.654 -7.637 1.00 52.97 78 VAL A C 1
ATOM 649 O O . VAL A 1 78 ? 19.279 8.541 -6.925 1.00 52.97 78 VAL A O 1
ATOM 652 N N . THR A 1 79 ? 20.353 7.908 -8.790 1.00 53.91 79 THR A N 1
ATOM 653 C CA . THR A 1 79 ? 20.190 9.190 -9.482 1.00 53.91 79 THR A CA 1
ATOM 654 C C . THR A 1 79 ? 18.775 9.269 -10.075 1.00 53.91 79 THR A C 1
ATOM 656 O O . THR A 1 79 ? 18.162 8.224 -10.319 1.00 53.91 79 THR A O 1
ATOM 659 N N . PRO A 1 80 ? 18.220 10.467 -10.335 1.00 57.28 80 PRO A N 1
ATOM 660 C CA . PRO A 1 80 ? 16.910 10.619 -10.985 1.00 57.28 80 PRO A CA 1
ATOM 661 C C . PRO A 1 80 ? 16.782 9.857 -12.316 1.00 57.28 80 PRO A C 1
ATOM 663 O O . PRO A 1 80 ? 15.684 9.457 -12.694 1.00 57.28 80 PRO A O 1
ATOM 666 N N . GLU A 1 81 ? 17.915 9.618 -12.977 1.00 61.09 81 GLU A N 1
ATOM 667 C CA . GLU A 1 81 ? 18.065 8.932 -14.265 1.00 61.09 81 GLU A CA 1
ATOM 668 C C . GLU A 1 81 ? 18.225 7.409 -14.135 1.00 61.09 81 GLU A C 1
ATOM 670 O O . GLU A 1 81 ? 18.191 6.683 -15.129 1.00 61.09 81 GLU A O 1
ATOM 675 N N . SER A 1 82 ? 18.399 6.895 -12.913 1.00 70.75 82 SER A N 1
ATOM 676 C CA . SER A 1 82 ? 18.604 5.468 -12.689 1.00 70.75 82 SER A CA 1
ATOM 677 C C . SER A 1 82 ? 17.369 4.659 -13.106 1.00 70.75 82 SER A C 1
ATOM 679 O O . SER A 1 82 ? 16.238 5.021 -12.759 1.00 70.75 82 SER A O 1
ATOM 681 N N . PRO A 1 83 ? 17.559 3.528 -13.806 1.00 78.44 83 PRO A N 1
ATOM 682 C CA . PRO A 1 83 ? 16.454 2.690 -14.228 1.00 78.44 83 PRO A CA 1
ATOM 683 C C . PRO A 1 83 ? 15.767 2.060 -13.008 1.00 78.44 83 PRO A C 1
ATOM 685 O O . PRO A 1 83 ? 16.405 1.545 -12.088 1.00 78.44 83 PRO A O 1
ATOM 688 N N . ILE A 1 84 ? 14.441 2.098 -12.998 1.00 85.50 84 ILE A N 1
ATOM 689 C CA . ILE A 1 84 ? 13.606 1.648 -11.887 1.00 85.50 84 ILE A CA 1
ATOM 690 C C . ILE A 1 84 ? 13.199 0.210 -12.139 1.00 85.50 84 ILE A C 1
ATOM 692 O O . ILE A 1 84 ? 12.707 -0.122 -13.215 1.00 85.50 84 ILE A O 1
ATOM 696 N N . ARG A 1 85 ? 13.350 -0.644 -11.129 1.00 88.44 85 ARG A N 1
ATOM 697 C CA . ARG A 1 85 ? 12.880 -2.028 -11.207 1.00 88.44 85 ARG A CA 1
ATOM 698 C C . ARG A 1 85 ? 11.357 -2.084 -11.222 1.00 88.44 85 ARG A C 1
ATOM 700 O O . ARG A 1 85 ? 10.697 -1.410 -10.428 1.00 88.44 85 ARG A O 1
ATOM 707 N N . ILE A 1 86 ? 10.814 -2.926 -12.087 1.00 91.88 86 ILE A N 1
ATOM 708 C CA . ILE A 1 86 ? 9.388 -3.233 -12.156 1.00 91.88 86 ILE A CA 1
ATOM 709 C C . ILE A 1 86 ? 9.149 -4.701 -11.808 1.00 91.88 86 ILE A C 1
ATOM 711 O O . ILE A 1 86 ? 10.058 -5.528 -11.858 1.00 91.88 86 ILE A O 1
ATOM 715 N N . CYS A 1 87 ? 7.922 -5.034 -11.422 1.00 91.38 87 CYS A N 1
ATOM 716 C CA . CYS A 1 87 ? 7.542 -6.425 -11.213 1.00 91.38 87 CYS A CA 1
ATOM 717 C C . CYS A 1 87 ? 7.501 -7.173 -12.559 1.00 91.38 87 CYS A C 1
ATOM 719 O O . CYS A 1 87 ? 6.836 -6.682 -13.467 1.00 91.38 87 CYS A O 1
ATOM 721 N N . PRO A 1 88 ? 8.100 -8.371 -12.699 1.00 91.75 88 PRO A N 1
ATOM 722 C CA . PRO A 1 88 ? 8.044 -9.146 -13.945 1.00 91.75 88 PRO A CA 1
ATOM 723 C C . PRO A 1 88 ? 6.625 -9.594 -14.330 1.00 91.75 88 PRO A C 1
ATOM 725 O O . PRO A 1 88 ? 6.376 -9.898 -15.499 1.00 91.75 88 PRO A O 1
ATOM 728 N N . LYS A 1 89 ? 5.699 -9.640 -13.359 1.00 91.19 89 LYS A N 1
ATOM 729 C CA . LYS A 1 89 ? 4.327 -10.121 -13.547 1.00 91.19 89 LYS A CA 1
ATOM 730 C C . LYS A 1 89 ? 3.330 -9.009 -13.863 1.00 91.19 89 LYS A C 1
ATOM 732 O O . LYS A 1 89 ? 2.657 -9.105 -14.877 1.00 91.19 89 LYS A O 1
ATOM 737 N N . CYS A 1 90 ? 3.237 -7.976 -13.021 1.00 90.31 90 CYS A N 1
ATOM 738 C CA . CYS A 1 90 ? 2.277 -6.876 -13.208 1.00 90.31 90 CYS A CA 1
ATOM 739 C C . CYS A 1 90 ? 2.878 -5.605 -13.821 1.00 90.31 90 CYS A C 1
ATOM 741 O O . CYS A 1 90 ? 2.158 -4.634 -14.030 1.00 90.31 90 CYS A O 1
ATOM 743 N N . HIS A 1 91 ? 4.197 -5.570 -14.044 1.00 92.44 91 HIS A N 1
ATOM 744 C CA . HIS A 1 91 ? 4.923 -4.426 -14.603 1.00 92.44 91 HIS A CA 1
ATOM 745 C C . HIS A 1 91 ? 4.815 -3.095 -13.824 1.00 92.44 91 HIS A C 1
ATOM 747 O O . HIS A 1 91 ? 5.325 -2.065 -14.272 1.00 92.44 91 HIS A O 1
ATOM 753 N N . LEU A 1 92 ? 4.249 -3.094 -12.612 1.00 91.75 92 LEU A N 1
ATOM 754 C CA . LEU A 1 92 ? 4.253 -1.921 -11.734 1.00 91.75 92 LEU A CA 1
ATOM 755 C C . LEU A 1 92 ? 5.640 -1.654 -11.136 1.00 91.75 92 LEU A C 1
ATOM 757 O O . LEU A 1 92 ? 6.418 -2.576 -10.870 1.00 91.75 92 LEU A O 1
ATOM 761 N N . TYR A 1 93 ? 5.935 -0.372 -10.911 1.00 91.19 93 TYR A N 1
ATOM 762 C CA . TYR A 1 93 ? 7.196 0.099 -10.339 1.00 91.19 93 TYR A CA 1
ATOM 763 C C . TYR A 1 93 ? 7.368 -0.379 -8.900 1.00 91.19 93 TYR A C 1
ATOM 765 O O . TYR A 1 93 ? 6.577 -0.033 -8.025 1.00 91.19 93 TYR A O 1
ATOM 773 N N . LEU A 1 94 ? 8.434 -1.131 -8.633 1.00 88.69 94 LEU A N 1
ATOM 774 C CA . LEU A 1 94 ? 8.723 -1.608 -7.287 1.00 88.69 94 LEU A CA 1
ATOM 775 C C . LEU A 1 94 ? 9.186 -0.437 -6.402 1.00 88.69 94 LEU A C 1
ATOM 777 O O . LEU A 1 94 ? 10.032 0.356 -6.831 1.00 88.69 94 LEU A O 1
ATOM 781 N N . PRO A 1 95 ? 8.698 -0.335 -5.151 1.00 82.12 95 PRO A N 1
ATOM 782 C CA . PRO A 1 95 ? 9.211 0.637 -4.197 1.00 82.12 95 PRO A CA 1
ATOM 783 C C . PRO A 1 95 ? 10.728 0.499 -4.045 1.00 82.12 95 PRO A C 1
ATOM 785 O O . PRO A 1 95 ? 11.250 -0.612 -3.935 1.00 82.12 95 PRO A O 1
ATOM 788 N N . GLN A 1 96 ? 11.445 1.626 -4.003 1.00 71.56 96 GLN A N 1
ATOM 789 C CA . GLN A 1 96 ? 12.917 1.645 -4.035 1.00 71.56 96 GLN A CA 1
ATOM 790 C C . GLN A 1 96 ? 13.558 0.738 -2.987 1.00 71.56 96 GLN A C 1
ATOM 792 O O . GLN A 1 96 ? 14.585 0.113 -3.226 1.00 71.56 96 GLN A O 1
ATOM 797 N N . ALA A 1 97 ? 12.956 0.641 -1.811 1.00 67.31 97 ALA A N 1
ATOM 798 C CA . ALA A 1 97 ? 13.541 -0.136 -0.742 1.00 67.31 97 ALA A CA 1
ATOM 799 C C . ALA A 1 97 ? 13.360 -1.654 -0.876 1.00 67.31 97 ALA A C 1
ATOM 801 O O . ALA A 1 97 ? 14.205 -2.396 -0.375 1.00 67.31 97 ALA A O 1
ATOM 802 N N . LEU A 1 98 ? 12.316 -2.094 -1.583 1.00 69.62 98 LEU A N 1
ATOM 803 C CA . LEU A 1 98 ? 12.188 -3.470 -2.062 1.00 69.62 98 LEU A CA 1
ATOM 804 C C . LEU A 1 98 ? 13.162 -3.716 -3.219 1.00 69.62 98 LEU A C 1
ATOM 806 O O . LEU A 1 98 ? 13.883 -4.712 -3.230 1.00 69.62 98 LEU A O 1
ATOM 810 N N . ALA A 1 99 ? 13.254 -2.755 -4.144 1.00 59.06 99 ALA A N 1
ATOM 811 C CA . ALA A 1 99 ? 14.172 -2.811 -5.276 1.00 59.06 99 ALA A CA 1
ATOM 812 C C . ALA A 1 99 ? 15.653 -2.858 -4.852 1.00 59.06 99 ALA A C 1
ATOM 814 O O . ALA A 1 99 ? 16.457 -3.457 -5.559 1.00 59.06 99 ALA A O 1
ATOM 815 N N . ASN A 1 100 ? 16.006 -2.284 -3.698 1.00 60.78 100 ASN A N 1
ATOM 816 C CA . ASN A 1 100 ? 17.363 -2.247 -3.147 1.00 60.78 100 ASN A CA 1
ATOM 817 C C . ASN A 1 100 ? 17.620 -3.317 -2.074 1.00 60.78 100 ASN A C 1
ATOM 819 O O . ASN A 1 100 ? 18.556 -3.171 -1.291 1.00 60.78 100 ASN A O 1
ATOM 823 N N . TRP A 1 101 ? 16.814 -4.386 -2.027 1.00 56.94 101 TRP A N 1
ATOM 824 C CA . TRP A 1 101 ? 17.047 -5.564 -1.176 1.00 56.94 101 TRP A CA 1
ATOM 825 C C . TRP A 1 101 ? 17.189 -5.272 0.328 1.00 56.94 101 TRP A C 1
ATOM 827 O O . TRP A 1 101 ? 17.736 -6.076 1.079 1.00 56.94 101 TRP A O 1
ATOM 837 N N . ASN A 1 102 ? 16.749 -4.106 0.811 1.00 51.53 102 ASN A N 1
ATOM 838 C CA . ASN A 1 102 ? 17.178 -3.695 2.143 1.00 51.53 102 ASN A CA 1
ATOM 839 C C . ASN A 1 102 ? 16.483 -4.529 3.230 1.00 51.53 102 ASN A C 1
ATOM 841 O O . ASN A 1 102 ? 17.123 -4.833 4.229 1.00 51.53 102 ASN A O 1
ATOM 845 N N . ARG A 1 103 ? 15.207 -4.929 3.093 1.00 53.78 103 ARG A N 1
ATOM 846 C CA . ARG A 1 103 ? 14.454 -5.624 4.163 1.00 53.78 103 ARG A CA 1
ATOM 847 C C . ARG A 1 103 ? 13.296 -6.454 3.603 1.00 53.78 103 ARG A C 1
ATOM 849 O O . ARG A 1 103 ? 12.801 -6.162 2.519 1.00 53.78 103 ARG A O 1
ATOM 856 N N . ARG A 1 104 ? 12.850 -7.462 4.364 1.00 54.72 104 ARG A N 1
ATOM 857 C CA . ARG A 1 104 ? 11.605 -8.203 4.093 1.00 54.72 104 ARG A CA 1
ATOM 858 C C . ARG A 1 104 ? 10.412 -7.256 4.280 1.00 54.72 104 ARG A C 1
ATOM 860 O O . ARG A 1 104 ? 10.285 -6.646 5.340 1.00 54.72 104 ARG A O 1
ATOM 867 N N . SER A 1 105 ? 9.565 -7.116 3.265 1.00 59.16 105 SER A N 1
ATOM 868 C CA . SER A 1 105 ? 8.266 -6.450 3.389 1.00 59.16 105 SER A CA 1
ATOM 869 C C . SER A 1 105 ? 7.303 -7.387 4.111 1.00 59.16 105 SER A C 1
ATOM 871 O O . SER A 1 105 ? 6.998 -8.454 3.583 1.00 59.16 105 SER A O 1
ATOM 873 N N . ASN A 1 106 ? 6.836 -7.012 5.302 1.00 67.88 106 ASN A N 1
ATOM 874 C CA . ASN A 1 106 ? 5.799 -7.778 5.990 1.00 67.88 106 ASN A CA 1
ATOM 875 C C . ASN A 1 106 ? 4.448 -7.176 5.642 1.00 67.88 106 ASN A C 1
ATOM 877 O O . ASN A 1 106 ? 4.115 -6.080 6.087 1.00 67.88 106 ASN A O 1
ATOM 881 N N . ILE A 1 107 ? 3.682 -7.900 4.847 1.00 69.56 107 ILE A N 1
ATOM 882 C CA . ILE A 1 107 ? 2.415 -7.408 4.333 1.00 69.56 107 ILE A CA 1
ATOM 883 C C . ILE A 1 107 ? 1.338 -7.703 5.377 1.00 69.56 107 ILE A C 1
ATOM 885 O O . ILE A 1 107 ? 1.224 -8.836 5.835 1.00 69.56 107 ILE A O 1
ATOM 889 N N . ILE A 1 108 ? 0.577 -6.691 5.793 1.00 71.75 108 ILE A N 1
ATOM 890 C CA . ILE A 1 108 ? -0.565 -6.886 6.691 1.00 71.75 108 ILE A CA 1
ATOM 891 C C . ILE A 1 108 ? -1.824 -6.849 5.842 1.00 71.75 108 ILE A C 1
ATOM 893 O O . ILE A 1 108 ? -2.110 -5.819 5.234 1.00 71.75 108 ILE A O 1
ATOM 897 N N . ALA A 1 109 ? -2.551 -7.965 5.797 1.00 67.62 109 ALA A N 1
ATOM 898 C CA . ALA A 1 109 ? -3.838 -8.036 5.132 1.00 67.62 109 ALA A CA 1
ATOM 899 C C . ALA A 1 109 ? -4.961 -7.552 6.027 1.00 67.62 109 ALA A C 1
ATOM 901 O O . ALA A 1 109 ? -4.962 -7.814 7.227 1.00 67.62 109 ALA A O 1
ATOM 902 N N . ILE A 1 110 ? -5.919 -6.835 5.448 1.00 66.69 110 ILE A N 1
ATOM 903 C CA . ILE A 1 110 ? -7.090 -6.387 6.190 1.00 66.69 110 ILE A CA 1
ATOM 904 C C . ILE A 1 110 ? -8.345 -6.800 5.444 1.00 66.69 110 ILE A C 1
ATOM 906 O O . ILE A 1 110 ? -8.521 -6.489 4.269 1.00 66.69 110 ILE A O 1
ATOM 910 N N . VAL A 1 111 ? -9.200 -7.541 6.141 1.00 66.62 111 VAL A N 1
ATOM 911 C CA . VAL A 1 111 ? -10.399 -8.171 5.585 1.00 66.62 111 VAL A CA 1
ATOM 912 C C . VAL A 1 111 ? -11.601 -7.839 6.461 1.00 66.62 111 VAL A C 1
ATOM 914 O O . VAL A 1 111 ? -11.475 -7.608 7.661 1.00 66.62 111 VAL A O 1
ATOM 917 N N . GLY A 1 112 ? -12.791 -7.770 5.876 1.00 64.25 112 GLY A N 1
ATOM 918 C CA . GLY A 1 112 ? -14.011 -7.486 6.630 1.00 64.25 112 GLY A CA 1
ATOM 919 C C . GLY A 1 112 ? -15.216 -7.288 5.726 1.00 64.25 112 GLY A C 1
ATOM 920 O O . GLY A 1 112 ? -15.057 -6.908 4.564 1.00 64.25 112 GLY A O 1
ATOM 921 N N . SER A 1 113 ? -16.421 -7.498 6.253 1.00 61.19 113 SER A N 1
ATOM 922 C CA . SER A 1 113 ? -17.670 -7.433 5.481 1.00 61.19 113 SER A CA 1
ATOM 923 C C . SER A 1 113 ? -17.914 -6.064 4.834 1.00 61.19 113 SER A C 1
ATOM 925 O O . SER A 1 113 ? -17.370 -5.032 5.245 1.00 61.19 113 SER A O 1
ATOM 927 N N . ARG A 1 114 ? -18.725 -6.030 3.770 1.00 62.22 114 ARG A N 1
ATOM 928 C CA . ARG A 1 114 ? -19.178 -4.771 3.164 1.00 62.22 114 ARG A CA 1
ATOM 929 C C . ARG A 1 114 ? -19.865 -3.906 4.233 1.00 62.22 114 ARG A C 1
ATOM 931 O O . ARG A 1 114 ? -20.565 -4.419 5.098 1.00 62.22 114 ARG A O 1
ATOM 938 N N . SER A 1 115 ? -19.620 -2.596 4.188 1.00 64.12 115 SER A N 1
ATOM 939 C CA . SER A 1 115 ? -20.145 -1.614 5.156 1.00 64.12 115 SER A CA 1
ATOM 940 C C . SER A 1 115 ? -19.600 -1.687 6.589 1.00 64.12 115 SER A C 1
ATOM 942 O O . SER A 1 115 ? -20.060 -0.914 7.418 1.00 64.12 115 SER A O 1
ATOM 944 N N . SER A 1 116 ? -18.574 -2.494 6.892 1.00 67.56 116 SER A N 1
ATOM 945 C CA . SER A 1 116 ? -18.000 -2.565 8.252 1.00 67.56 116 SER A CA 1
ATOM 946 C C . SER A 1 116 ? -17.150 -1.357 8.684 1.00 67.56 116 SER A C 1
ATOM 948 O O . SER A 1 116 ? -16.423 -1.416 9.671 1.00 67.56 116 SER A O 1
ATOM 950 N N . GLY A 1 117 ? -17.194 -0.255 7.930 1.00 74.06 117 GLY A N 1
ATOM 951 C CA . GLY A 1 117 ? -16.451 0.967 8.246 1.00 74.06 117 GLY A CA 1
ATOM 952 C C . GLY A 1 117 ? -14.951 0.933 7.925 1.00 74.06 117 GLY A C 1
ATOM 953 O O . GLY A 1 117 ? -14.268 1.897 8.260 1.00 74.06 117 GLY A O 1
ATOM 954 N N . LYS A 1 118 ? -14.444 -0.111 7.247 1.00 78.12 118 LYS A N 1
ATOM 955 C CA . LYS A 1 118 ? -13.024 -0.287 6.856 1.00 78.12 118 LYS A CA 1
ATOM 956 C C . LYS A 1 118 ? -12.353 0.985 6.334 1.00 78.12 118 LYS A C 1
ATOM 958 O O . LYS A 1 118 ? -11.410 1.475 6.944 1.00 78.12 118 LYS A O 1
ATOM 963 N N . SER A 1 119 ? -12.883 1.562 5.259 1.00 80.00 119 SER A N 1
ATOM 964 C CA . SER A 1 119 ? -12.307 2.738 4.596 1.00 80.00 119 SER A CA 1
ATOM 965 C C . SER A 1 119 ? -12.213 3.955 5.519 1.00 80.00 119 SER A C 1
ATOM 967 O O . SER A 1 119 ? -11.196 4.645 5.545 1.00 80.00 119 SER A O 1
ATOM 969 N N . ASN A 1 120 ? -13.252 4.196 6.330 1.00 83.81 120 ASN A N 1
ATOM 970 C CA . ASN A 1 120 ? -13.251 5.273 7.324 1.00 83.81 120 ASN A CA 1
ATOM 971 C C . ASN A 1 120 ? -12.211 5.001 8.422 1.00 83.81 120 ASN A C 1
ATOM 973 O O . ASN A 1 120 ? -11.424 5.883 8.759 1.00 83.81 120 ASN A O 1
ATOM 977 N N . TYR A 1 121 ? -12.166 3.768 8.934 1.00 85.62 121 TYR A N 1
ATOM 978 C CA . TYR A 1 121 ? -11.186 3.353 9.932 1.00 85.62 121 TYR A CA 1
ATOM 979 C C . TYR A 1 121 ? -9.749 3.513 9.424 1.00 85.62 121 TYR A C 1
ATOM 981 O O . TYR A 1 121 ? -8.936 4.081 10.143 1.00 85.62 121 TYR A O 1
ATOM 989 N N . PHE A 1 122 ? -9.428 3.103 8.191 1.00 82.94 122 PHE A N 1
ATOM 990 C CA . PHE A 1 122 ? -8.073 3.260 7.642 1.00 82.94 122 PHE A CA 1
ATOM 991 C C . PHE A 1 122 ? -7.696 4.703 7.393 1.00 82.94 122 PHE A C 1
ATOM 993 O O . PHE A 1 122 ? -6.571 5.090 7.707 1.00 82.94 122 PHE A O 1
ATOM 1000 N N . GLY A 1 123 ? -8.631 5.495 6.864 1.00 88.00 123 GLY A N 1
ATOM 1001 C CA . GLY A 1 123 ? -8.429 6.923 6.699 1.00 88.00 123 GLY A CA 1
ATOM 1002 C C . GLY A 1 123 ? -7.990 7.569 8.014 1.00 88.00 123 GLY A C 1
ATOM 1003 O O . GLY A 1 123 ? -6.981 8.267 8.073 1.00 88.00 123 GLY A O 1
ATOM 1004 N N . VAL A 1 124 ? -8.680 7.242 9.109 1.00 90.44 124 VAL A N 1
ATOM 1005 C CA . VAL A 1 124 ? -8.325 7.738 10.442 1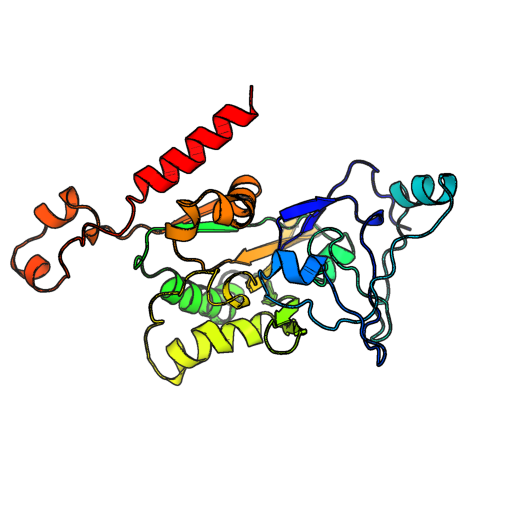.00 90.44 124 VAL A CA 1
ATOM 1006 C C . VAL A 1 124 ? -7.040 7.104 10.981 1.00 90.44 124 VAL A C 1
ATOM 1008 O O . VAL A 1 124 ? -6.161 7.828 11.443 1.00 90.44 124 VAL A O 1
ATOM 1011 N N . LEU A 1 125 ? -6.895 5.779 10.908 1.00 89.38 125 LEU A N 1
ATOM 1012 C CA . LEU A 1 125 ? -5.746 5.042 11.438 1.00 89.38 125 LEU A CA 1
ATOM 1013 C C . LEU A 1 125 ? -4.436 5.543 10.832 1.00 89.38 125 LEU A C 1
ATOM 1015 O O . LEU A 1 125 ? -3.498 5.833 11.568 1.00 89.38 125 LEU A O 1
ATOM 1019 N N . LEU A 1 126 ? -4.375 5.678 9.506 1.00 89.50 126 LEU A N 1
ATOM 1020 C CA . LEU A 1 126 ? -3.178 6.147 8.814 1.00 89.50 126 LEU A CA 1
ATOM 1021 C C . LEU A 1 126 ? -2.804 7.568 9.226 1.00 89.50 126 LEU A C 1
ATOM 1023 O O . LEU A 1 126 ? -1.631 7.830 9.490 1.00 89.50 126 LEU A O 1
ATOM 1027 N N . LYS A 1 127 ? -3.795 8.459 9.362 1.00 90.69 127 LYS A N 1
ATOM 1028 C CA . LYS A 1 127 ? -3.565 9.810 9.879 1.00 90.69 127 LYS A CA 1
ATOM 1029 C C . LYS A 1 127 ? -2.990 9.770 11.290 1.00 90.69 127 LYS A C 1
ATOM 1031 O O . LYS A 1 127 ? -1.982 10.419 11.539 1.00 90.69 127 LYS A O 1
ATOM 1036 N N . GLN A 1 128 ? -3.595 8.997 12.193 1.00 91.94 128 GLN A N 1
ATOM 1037 C CA . GLN A 1 128 ? -3.173 8.921 13.594 1.00 91.94 128 GLN A CA 1
ATOM 1038 C C . GLN A 1 128 ? -1.791 8.281 13.758 1.00 91.94 128 GLN A C 1
ATOM 1040 O O . GLN A 1 128 ? -0.988 8.770 14.554 1.00 91.94 128 GLN A O 1
ATOM 1045 N N . LEU A 1 129 ? -1.488 7.228 12.990 1.00 90.44 129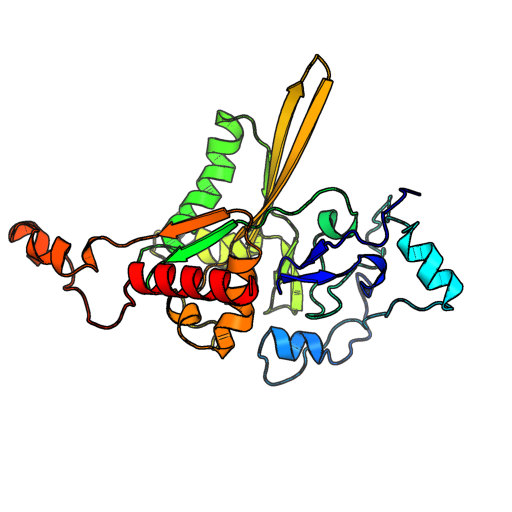 LEU A N 1
ATOM 1046 C CA . LEU A 1 129 ? -0.154 6.626 12.944 1.00 90.44 129 LEU A CA 1
ATOM 1047 C C . LEU A 1 129 ? 0.895 7.651 12.522 1.00 90.44 129 LEU A C 1
ATOM 1049 O O . LEU A 1 129 ? 1.966 7.704 13.116 1.00 90.44 129 LEU A O 1
ATOM 1053 N N . GLU A 1 130 ? 0.568 8.486 11.539 1.00 88.50 130 GLU A N 1
ATOM 1054 C CA . GLU A 1 130 ? 1.477 9.493 11.012 1.00 88.50 130 GLU A CA 1
ATOM 1055 C C . GLU A 1 130 ? 1.650 10.711 11.932 1.00 88.50 130 GLU A C 1
ATOM 1057 O O . GLU A 1 130 ? 2.768 11.198 12.082 1.00 88.50 130 GLU A O 1
ATOM 1062 N N . THR A 1 131 ? 0.574 11.218 12.544 1.00 87.25 131 THR A N 1
ATOM 1063 C CA . THR A 1 131 ? 0.611 12.495 13.279 1.00 87.25 131 THR A CA 1
ATOM 1064 C C . THR A 1 131 ? 0.813 12.356 14.778 1.00 87.25 131 THR A C 1
ATOM 1066 O O . THR A 1 131 ? 1.393 13.248 15.388 1.00 87.25 131 THR A O 1
ATOM 1069 N N . ARG A 1 132 ? 0.291 11.288 15.388 1.00 89.00 132 ARG A N 1
ATOM 1070 C CA . ARG A 1 132 ? 0.255 11.127 16.846 1.00 89.00 132 ARG A CA 1
ATOM 1071 C C . ARG A 1 132 ? 1.157 9.986 17.293 1.00 89.00 132 ARG A C 1
ATOM 1073 O O . ARG A 1 132 ? 2.125 10.203 18.017 1.00 89.00 132 ARG A O 1
ATOM 1080 N N . TYR A 1 133 ? 0.869 8.774 16.828 1.00 89.12 133 TYR A N 1
ATOM 1081 C CA . TYR A 1 133 ? 1.503 7.579 17.376 1.00 89.12 133 TYR A CA 1
ATOM 1082 C C . TYR A 1 133 ? 2.969 7.429 16.973 1.00 89.12 133 TYR A C 1
ATOM 1084 O O . TYR A 1 133 ? 3.745 6.932 17.782 1.00 89.12 133 TYR A O 1
ATOM 1092 N N . ALA A 1 134 ? 3.375 7.892 15.785 1.00 87.50 134 ALA A N 1
ATOM 1093 C CA . ALA A 1 134 ? 4.788 7.912 15.400 1.00 87.50 134 ALA A CA 1
ATOM 1094 C C . ALA A 1 134 ? 5.655 8.657 16.432 1.00 87.50 134 ALA A C 1
ATOM 1096 O O . ALA A 1 134 ? 6.727 8.176 16.801 1.00 87.50 134 ALA A O 1
ATOM 1097 N N . ALA A 1 135 ? 5.162 9.792 16.942 1.00 85.25 135 ALA A N 1
ATOM 1098 C CA . ALA A 1 135 ? 5.831 10.560 17.987 1.00 85.25 135 ALA A CA 1
ATOM 1099 C C . ALA A 1 135 ? 5.717 9.887 19.364 1.00 85.25 135 ALA A C 1
ATOM 1101 O O . ALA A 1 135 ? 6.736 9.660 20.010 1.00 85.25 135 ALA A O 1
ATOM 1102 N N . GLU A 1 136 ? 4.503 9.524 19.798 1.00 89.31 136 GLU A N 1
ATOM 1103 C CA . GLU A 1 136 ? 4.266 8.948 21.136 1.00 89.31 136 GLU A CA 1
ATOM 1104 C C . GLU A 1 136 ? 5.007 7.622 21.362 1.00 89.31 136 GLU A C 1
ATOM 1106 O O . GLU A 1 136 ? 5.494 7.357 22.458 1.00 89.31 136 GLU A O 1
ATOM 1111 N N . LEU A 1 137 ? 5.102 6.789 20.325 1.00 86.44 137 LEU A N 1
ATOM 1112 C CA . LEU A 1 137 ? 5.700 5.454 20.395 1.00 86.44 137 LEU A CA 1
ATOM 1113 C C . LEU A 1 137 ? 7.101 5.395 19.767 1.00 86.44 137 LEU A C 1
ATOM 1115 O O . LEU A 1 137 ? 7.659 4.307 19.621 1.00 86.44 137 LEU A O 1
ATOM 1119 N N . ASN A 1 138 ? 7.668 6.550 19.400 1.00 85.94 138 ASN A N 1
ATOM 1120 C CA . ASN A 1 138 ? 9.014 6.701 18.846 1.00 85.94 138 ASN A CA 1
ATOM 1121 C C . ASN A 1 138 ? 9.320 5.736 17.679 1.00 85.94 138 ASN A C 1
ATOM 1123 O O . ASN A 1 138 ? 10.346 5.047 17.652 1.00 85.94 138 ASN A O 1
ATOM 1127 N N . PHE A 1 139 ? 8.413 5.674 16.701 1.00 88.75 139 PHE A N 1
ATOM 1128 C CA . PHE A 1 139 ? 8.641 4.972 15.439 1.00 88.75 139 PHE A CA 1
ATOM 1129 C C . PHE A 1 139 ? 8.558 5.937 14.259 1.00 88.75 139 PHE A C 1
ATOM 1131 O O . PHE A 1 139 ? 7.758 6.864 14.225 1.00 88.75 139 PHE A O 1
ATOM 1138 N N . GLY A 1 140 ? 9.374 5.696 13.238 1.00 88.75 140 GLY A N 1
ATOM 1139 C CA . GLY A 1 140 ? 9.232 6.396 11.967 1.00 88.75 140 GLY A CA 1
ATOM 1140 C C . GLY A 1 140 ? 8.080 5.799 11.171 1.00 88.75 140 GLY A C 1
ATOM 1141 O O . GLY A 1 140 ? 8.009 4.584 11.014 1.00 88.75 140 GLY A O 1
ATOM 1142 N N . PHE A 1 141 ? 7.200 6.639 10.641 1.00 90.44 141 PHE A N 1
ATOM 1143 C CA . PHE A 1 141 ? 6.123 6.227 9.748 1.00 90.44 141 PHE A CA 1
ATOM 1144 C C . PHE A 1 141 ? 6.151 7.104 8.508 1.00 90.44 141 PHE A C 1
ATOM 1146 O O . PHE A 1 141 ? 5.942 8.313 8.594 1.00 90.44 141 PHE A O 1
ATOM 1153 N N . ARG A 1 142 ? 6.509 6.527 7.359 1.00 89.38 142 ARG A N 1
ATOM 1154 C CA . ARG A 1 142 ? 6.726 7.297 6.129 1.00 89.38 142 ARG A CA 1
ATOM 1155 C C . ARG A 1 142 ? 6.029 6.650 4.943 1.00 89.38 142 ARG A C 1
ATOM 1157 O O . ARG A 1 142 ? 6.217 5.450 4.737 1.00 89.38 142 ARG A O 1
ATOM 1164 N N . PRO A 1 143 ? 5.286 7.415 4.130 1.00 91.06 143 PRO A N 1
ATOM 1165 C CA . PRO A 1 143 ? 4.727 6.879 2.900 1.00 91.06 143 PRO A CA 1
ATOM 1166 C C . PRO A 1 143 ? 5.857 6.413 1.972 1.00 91.06 143 PRO A C 1
ATOM 1168 O O . PRO A 1 143 ? 6.980 6.921 2.014 1.00 91.06 143 PRO A O 1
ATOM 1171 N N . GLN A 1 144 ? 5.577 5.391 1.176 1.00 89.00 144 GLN A N 1
ATOM 1172 C CA . GLN A 1 144 ? 6.448 4.895 0.117 1.00 89.00 144 GLN A CA 1
ATOM 1173 C C . GLN A 1 144 ? 5.805 5.163 -1.246 1.00 89.00 144 GLN A C 1
ATOM 1175 O O . GLN A 1 144 ? 4.617 5.486 -1.349 1.00 89.00 144 GLN A O 1
ATOM 1180 N N . MET A 1 145 ? 6.596 5.005 -2.306 1.00 90.00 145 MET A N 1
ATOM 1181 C CA . MET A 1 145 ? 6.091 5.100 -3.674 1.00 90.00 145 MET A CA 1
ATOM 1182 C C . MET A 1 145 ? 5.084 3.982 -3.957 1.00 90.00 145 MET A C 1
ATOM 1184 O O . MET A 1 145 ? 5.351 2.814 -3.688 1.00 90.00 145 MET A O 1
ATOM 1188 N N . THR A 1 146 ? 3.960 4.373 -4.535 1.00 90.94 146 THR A N 1
ATOM 1189 C CA . THR A 1 146 ? 2.901 3.546 -5.104 1.00 90.94 146 THR A CA 1
ATOM 1190 C C . THR A 1 146 ? 2.659 3.988 -6.558 1.00 90.94 146 THR A C 1
ATOM 1192 O O . THR A 1 146 ? 3.540 4.591 -7.185 1.00 90.94 146 THR A O 1
ATOM 1195 N N . PHE A 1 147 ? 1.496 3.680 -7.123 1.00 91.88 147 PHE A N 1
ATOM 1196 C CA . PHE A 1 147 ? 1.140 3.979 -8.505 1.00 91.88 147 PHE A CA 1
ATOM 1197 C C . PHE A 1 147 ? -0.105 4.869 -8.595 1.00 91.88 147 PHE A C 1
ATOM 1199 O O . PHE A 1 147 ? -1.000 4.776 -7.764 1.00 91.88 147 PHE A O 1
ATOM 1206 N N . ASP A 1 148 ? -0.177 5.734 -9.599 1.00 92.12 148 ASP A N 1
ATOM 1207 C CA . ASP A 1 148 ? -1.411 6.419 -9.964 1.00 92.12 148 ASP A CA 1
ATOM 1208 C C . ASP A 1 148 ? -1.917 5.873 -11.294 1.00 92.12 148 ASP A C 1
ATOM 1210 O O . ASP A 1 148 ? -1.291 6.081 -12.332 1.00 92.12 148 ASP A O 1
ATOM 1214 N N . VAL A 1 149 ? -3.064 5.196 -11.254 1.00 90.38 149 VAL A N 1
ATOM 1215 C CA . VAL A 1 149 ? -3.716 4.623 -12.439 1.00 90.38 149 VAL A CA 1
ATOM 1216 C C . VAL A 1 149 ? -4.259 5.703 -13.377 1.00 90.38 149 VAL A C 1
ATOM 1218 O O . VAL A 1 149 ? -4.427 5.458 -14.563 1.00 90.38 149 VAL A O 1
ATOM 1221 N N . ARG A 1 150 ? -4.530 6.916 -12.884 1.00 88.81 150 ARG A N 1
ATOM 1222 C CA . ARG A 1 150 ? -5.078 7.995 -13.726 1.00 88.81 150 ARG A CA 1
ATOM 1223 C C . ARG A 1 150 ? -4.008 8.647 -14.588 1.00 88.81 150 ARG A C 1
ATOM 1225 O O . ARG A 1 150 ? -4.256 9.001 -15.731 1.00 88.81 150 ARG A O 1
ATOM 1232 N N . GLU A 1 151 ? -2.825 8.812 -14.013 1.00 90.31 151 GLU A N 1
ATOM 1233 C CA . GLU A 1 151 ? -1.693 9.494 -14.644 1.00 90.31 151 GLU A CA 1
ATOM 1234 C C . GLU A 1 151 ? -0.629 8.509 -15.155 1.00 90.31 151 GLU A C 1
ATOM 1236 O O . GLU A 1 151 ? 0.406 8.932 -15.663 1.00 90.31 151 GLU A O 1
ATOM 1241 N N . MET A 1 152 ? -0.858 7.203 -14.975 1.00 90.56 152 MET A N 1
ATOM 1242 C CA . MET A 1 152 ? 0.032 6.102 -15.358 1.00 90.56 152 MET A CA 1
ATOM 1243 C C . MET A 1 152 ? 1.488 6.300 -14.925 1.00 90.56 152 MET A C 1
ATOM 1245 O O . MET A 1 152 ? 2.440 6.008 -15.649 1.00 90.56 152 MET A O 1
ATOM 1249 N N . ARG A 1 153 ? 1.680 6.785 -13.695 1.00 90.50 153 ARG A N 1
ATOM 1250 C CA . ARG A 1 153 ? 3.006 7.089 -13.145 1.00 90.50 153 ARG A CA 1
ATOM 1251 C C . ARG A 1 153 ? 3.120 6.739 -11.671 1.00 90.50 153 ARG A C 1
ATOM 1253 O O . ARG A 1 153 ? 2.139 6.496 -10.977 1.00 90.50 153 ARG A O 1
ATOM 1260 N N . ARG A 1 154 ? 4.354 6.737 -11.169 1.00 90.62 154 ARG A N 1
ATOM 1261 C CA . ARG A 1 154 ? 4.619 6.590 -9.731 1.00 90.62 154 ARG A CA 1
ATOM 1262 C C . ARG A 1 154 ? 4.038 7.775 -8.964 1.00 90.62 154 ARG A C 1
ATOM 1264 O O . ARG A 1 154 ? 4.181 8.922 -9.382 1.00 90.62 154 ARG A O 1
ATOM 1271 N N . MET A 1 155 ? 3.463 7.490 -7.806 1.00 91.75 155 MET A N 1
ATOM 1272 C CA . MET A 1 155 ? 2.904 8.484 -6.898 1.00 91.75 155 MET A CA 1
ATOM 1273 C C . MET A 1 155 ? 3.330 8.169 -5.464 1.00 91.75 155 MET A C 1
ATOM 1275 O O . MET A 1 155 ? 3.528 7.014 -5.110 1.00 91.75 155 MET A O 1
ATOM 1279 N N . ASP A 1 156 ? 3.472 9.185 -4.620 1.00 92.81 156 ASP A N 1
ATOM 1280 C CA . ASP A 1 156 ? 3.670 8.981 -3.184 1.00 92.81 156 ASP A CA 1
ATOM 1281 C C . ASP A 1 156 ? 2.367 8.489 -2.527 1.00 92.81 156 ASP A C 1
ATOM 1283 O O . ASP A 1 156 ? 1.304 9.072 -2.762 1.00 92.81 156 ASP A O 1
ATOM 1287 N N . SER A 1 157 ? 2.430 7.454 -1.681 1.00 92.44 157 SER A N 1
ATOM 1288 C CA . SER A 1 157 ? 1.240 6.910 -1.004 1.00 92.44 157 SER A CA 1
ATOM 1289 C C . SER A 1 157 ? 0.462 7.964 -0.210 1.00 92.44 157 SER A C 1
ATOM 1291 O O . SER A 1 157 ? -0.756 7.861 -0.116 1.00 92.44 157 SER A O 1
ATOM 1293 N N . ARG A 1 158 ? 1.105 9.031 0.284 1.00 93.50 158 ARG A N 1
ATOM 1294 C CA . ARG A 1 158 ? 0.407 10.158 0.918 1.00 93.50 158 ARG A CA 1
ATOM 1295 C C . ARG A 1 158 ? -0.533 10.875 -0.041 1.00 93.50 158 ARG A C 1
ATOM 1297 O O . ARG A 1 158 ? -1.640 11.217 0.355 1.00 93.50 158 ARG A O 1
ATOM 1304 N N . LYS A 1 159 ? -0.132 11.100 -1.296 1.00 93.94 159 LYS A N 1
ATOM 1305 C CA . LYS A 1 159 ? -0.998 11.762 -2.289 1.00 93.94 159 LYS A CA 1
ATOM 1306 C C . LYS A 1 159 ? -2.221 10.906 -2.604 1.00 93.94 159 LYS A C 1
ATOM 1308 O O . LYS A 1 159 ? -3.335 11.424 -2.659 1.00 93.94 159 LYS A O 1
ATOM 1313 N N . LEU A 1 160 ? -2.014 9.597 -2.744 1.00 91.81 160 LEU A N 1
ATOM 1314 C CA . LEU A 1 160 ? -3.099 8.647 -2.960 1.00 91.81 160 LEU A CA 1
ATOM 1315 C C . LEU A 1 160 ? -4.046 8.589 -1.751 1.00 91.81 160 LEU A C 1
ATOM 1317 O O . LEU A 1 160 ? -5.265 8.604 -1.912 1.00 91.81 160 LEU A O 1
ATOM 1321 N N . TYR A 1 161 ? -3.488 8.604 -0.539 1.00 92.44 161 TYR A N 1
ATOM 1322 C CA . TYR A 1 161 ? -4.243 8.681 0.709 1.00 92.44 161 TYR A CA 1
ATOM 1323 C C . TYR A 1 161 ? -5.089 9.960 0.797 1.00 92.44 161 TYR A C 1
ATOM 1325 O O . TYR A 1 161 ? -6.271 9.885 1.128 1.00 92.44 161 TYR A O 1
ATOM 1333 N N . GLU A 1 162 ? -4.527 11.128 0.474 1.00 92.44 162 GLU A N 1
ATOM 1334 C CA . GLU A 1 162 ? -5.263 12.398 0.506 1.00 92.44 162 GLU A CA 1
ATOM 1335 C C . GLU A 1 162 ? -6.438 12.389 -0.478 1.00 92.44 162 GLU A C 1
ATOM 1337 O O . GLU A 1 162 ? -7.535 12.832 -0.133 1.00 92.44 162 GLU A O 1
ATOM 1342 N N . ARG A 1 163 ? -6.232 11.817 -1.673 1.00 89.25 163 ARG A N 1
ATOM 1343 C CA . ARG A 1 163 ? -7.273 11.653 -2.698 1.00 89.25 163 ARG A CA 1
ATOM 1344 C C . ARG A 1 163 ? -8.408 10.734 -2.241 1.00 89.25 163 ARG A C 1
ATOM 1346 O O . ARG A 1 163 ? -9.569 11.045 -2.490 1.00 89.25 163 ARG A O 1
ATOM 1353 N N . ARG A 1 164 ? -8.085 9.602 -1.609 1.00 86.12 164 ARG A N 1
ATOM 1354 C CA . ARG A 1 164 ? -9.080 8.586 -1.220 1.00 86.12 164 ARG A CA 1
ATOM 1355 C C . ARG A 1 164 ? -9.777 8.890 0.100 1.00 86.12 164 ARG A C 1
ATOM 1357 O O . ARG A 1 164 ? -10.976 8.658 0.217 1.00 86.12 164 ARG A O 1
ATOM 1364 N N . TYR A 1 165 ? -9.035 9.408 1.076 1.00 88.25 165 TYR A N 1
ATOM 1365 C CA . TYR A 1 165 ? -9.480 9.510 2.465 1.00 88.25 165 TYR A CA 1
ATOM 1366 C C . TYR A 1 165 ? -9.341 10.921 3.026 1.00 88.25 165 TYR A C 1
ATOM 1368 O O . TYR A 1 165 ? -10.313 11.472 3.541 1.00 88.25 165 TYR A O 1
ATOM 1376 N N . GLY A 1 166 ? -8.137 11.496 2.933 1.00 87.69 166 GLY A N 1
ATOM 1377 C CA . GLY A 1 166 ? -7.746 12.690 3.685 1.00 87.69 166 GLY A CA 1
ATOM 1378 C C . GLY A 1 166 ? -8.662 13.890 3.453 1.00 87.69 166 GLY A C 1
ATOM 1379 O O . GLY A 1 166 ? -9.207 14.440 4.413 1.00 87.69 166 GLY A O 1
ATOM 1380 N N . GLN A 1 167 ? -8.915 14.232 2.184 1.00 87.50 167 GLN A N 1
ATOM 1381 C CA . GLN A 1 167 ? -9.788 15.354 1.830 1.00 87.50 167 GLN A CA 1
ATOM 1382 C C . GLN A 1 167 ? -11.209 15.158 2.363 1.00 87.50 167 GLN A C 1
ATOM 1384 O O . GLN A 1 167 ? -11.728 16.026 3.060 1.00 87.50 167 GLN A O 1
ATOM 1389 N N . ARG A 1 168 ? -11.819 13.995 2.115 1.00 84.00 168 ARG A N 1
ATOM 1390 C CA . ARG A 1 168 ? -13.203 13.732 2.528 1.00 84.00 168 ARG A CA 1
ATOM 1391 C C . ARG A 1 168 ? -13.359 13.721 4.047 1.00 84.00 168 ARG A C 1
ATOM 1393 O O . ARG A 1 168 ? -14.228 14.414 4.563 1.00 84.00 168 ARG A O 1
ATOM 1400 N N . LEU A 1 169 ? -12.507 12.985 4.760 1.00 85.19 169 LEU A N 1
ATOM 1401 C CA . LEU A 1 169 ? -12.646 12.785 6.205 1.00 85.19 169 LEU A CA 1
ATOM 1402 C C . LEU A 1 169 ? -12.301 14.033 7.020 1.00 85.19 169 LEU A C 1
ATOM 1404 O O . LEU A 1 169 ? -12.999 14.345 7.984 1.00 85.19 169 LEU A O 1
ATOM 1408 N N . PHE A 1 170 ? -11.221 14.730 6.657 1.00 87.88 170 PHE A N 1
ATOM 1409 C CA . PHE A 1 170 ? -10.638 15.765 7.514 1.00 87.88 170 PHE A CA 1
ATOM 1410 C C . PHE A 1 170 ? -10.833 17.188 7.004 1.00 87.88 170 PHE A C 1
ATOM 1412 O O . PHE A 1 170 ? -10.781 18.106 7.817 1.00 87.88 170 PHE A O 1
ATOM 1419 N N . ARG A 1 171 ? -11.049 17.387 5.697 1.00 86.50 171 ARG A N 1
ATOM 1420 C CA . ARG A 1 171 ? -11.320 18.718 5.133 1.00 86.50 171 ARG A CA 1
ATOM 1421 C C . ARG A 1 171 ? -12.807 18.932 4.886 1.00 86.50 171 ARG A C 1
ATOM 1423 O O . ARG A 1 171 ? -13.356 19.947 5.291 1.00 86.50 171 ARG A O 1
ATOM 1430 N N . ASP A 1 172 ? -13.453 17.967 4.240 1.00 81.69 172 ASP A N 1
ATOM 1431 C CA . ASP A 1 172 ? -14.857 18.083 3.847 1.00 81.69 172 ASP A CA 1
ATOM 1432 C C . ASP A 1 172 ? -15.808 17.545 4.940 1.00 81.69 172 ASP A C 1
ATOM 1434 O O . ASP A 1 172 ? -17.021 17.713 4.830 1.00 81.69 172 ASP A O 1
ATOM 1438 N N . HIS A 1 173 ? -15.266 16.899 5.984 1.00 79.44 173 HIS A N 1
ATOM 1439 C CA . HIS A 1 173 ? -15.991 16.269 7.099 1.00 79.44 173 HIS A CA 1
ATOM 1440 C C . HIS A 1 173 ? -17.103 15.304 6.657 1.00 79.44 173 HIS A C 1
ATOM 1442 O O . HIS A 1 173 ? -18.188 15.244 7.237 1.00 79.44 173 HIS A O 1
ATOM 1448 N N . ARG A 1 174 ? -16.824 14.523 5.612 1.00 73.12 174 ARG A N 1
ATOM 1449 C CA . ARG A 1 174 ? -17.723 13.520 5.041 1.00 73.12 174 ARG A CA 1
ATOM 1450 C C . ARG A 1 174 ? -17.153 12.123 5.209 1.00 73.12 174 ARG A C 1
ATOM 1452 O O . ARG A 1 174 ? -15.965 11.884 5.001 1.00 73.12 174 ARG A O 1
ATOM 1459 N N . VAL A 1 175 ? -18.040 11.183 5.519 1.00 74.69 175 VAL A N 1
ATOM 1460 C CA . VAL A 1 175 ? -17.701 9.760 5.539 1.00 74.69 175 VAL A CA 1
ATOM 1461 C C . VAL A 1 175 ? -17.328 9.273 4.143 1.00 74.69 175 VAL A C 1
ATOM 1463 O O . VAL A 1 175 ? -17.864 9.732 3.129 1.00 74.69 175 VAL A O 1
ATOM 1466 N N . ILE A 1 176 ? -16.421 8.305 4.095 1.00 78.56 176 ILE A N 1
ATOM 1467 C CA . ILE A 1 176 ? -16.105 7.589 2.865 1.00 78.56 176 ILE A CA 1
ATOM 1468 C C . ILE A 1 176 ? -17.310 6.735 2.500 1.00 78.56 176 ILE A C 1
ATOM 1470 O O . ILE A 1 176 ? -17.745 5.888 3.286 1.00 78.56 176 ILE A O 1
ATOM 1474 N N . GLN A 1 177 ? -17.867 7.015 1.322 1.00 68.75 177 GLN A N 1
ATOM 1475 C CA . GLN A 1 177 ? -18.933 6.212 0.744 1.00 68.75 177 GLN A CA 1
ATOM 1476 C C . GLN A 1 177 ? -18.419 4.813 0.410 1.00 68.75 177 GLN A C 1
ATOM 1478 O O . GLN A 1 177 ? -17.217 4.583 0.308 1.00 68.75 177 GLN A O 1
ATOM 1483 N N . GLN A 1 178 ? -19.352 3.876 0.293 1.00 64.06 178 GLN A N 1
ATOM 1484 C CA . GLN A 1 178 ? -19.064 2.464 0.098 1.00 64.06 178 GLN A CA 1
ATOM 1485 C C . GLN A 1 178 ? -18.098 2.259 -1.078 1.00 64.06 178 GLN A C 1
ATOM 1487 O O . GLN A 1 178 ? -18.369 2.728 -2.180 1.00 64.06 178 GLN A O 1
ATOM 1492 N N . THR A 1 179 ? -16.977 1.582 -0.824 1.00 58.56 179 THR A N 1
ATOM 1493 C CA . THR A 1 179 ? -15.960 1.288 -1.839 1.00 58.56 179 THR A CA 1
ATOM 1494 C C . THR A 1 179 ? -16.596 0.510 -2.987 1.00 58.56 179 THR A C 1
ATOM 1496 O O . THR A 1 179 ? -17.240 -0.519 -2.754 1.00 58.56 179 THR A O 1
ATOM 1499 N N . GLU A 1 180 ? -16.455 1.020 -4.211 1.00 58.72 180 GLU A N 1
ATOM 1500 C CA . GLU A 1 180 ? -16.903 0.328 -5.420 1.00 58.72 180 GLU A CA 1
ATOM 1501 C C . GLU A 1 180 ? -16.102 -0.970 -5.629 1.00 58.72 180 GLU A C 1
ATOM 1503 O O . GLU A 1 180 ? -15.124 -1.243 -4.932 1.00 58.72 180 GLU A O 1
ATOM 1508 N N . ARG A 1 181 ? -16.537 -1.830 -6.553 1.00 60.50 181 ARG A N 1
ATOM 1509 C CA . ARG A 1 181 ? -15.806 -3.071 -6.855 1.00 60.50 181 ARG A CA 1
ATOM 1510 C C . ARG A 1 181 ? -14.519 -2.748 -7.610 1.00 60.50 181 ARG A C 1
ATOM 1512 O O . ARG A 1 181 ? -14.510 -1.864 -8.465 1.00 60.50 181 ARG A O 1
ATOM 1519 N N . SER A 1 182 ? -13.460 -3.520 -7.366 1.00 55.28 182 SER A N 1
ATOM 1520 C CA . SER A 1 182 ? -12.175 -3.385 -8.078 1.00 55.28 182 SER A CA 1
ATOM 1521 C C . SER A 1 182 ? -12.255 -3.639 -9.596 1.00 55.28 182 SER A C 1
ATOM 1523 O O . SER A 1 182 ? -11.319 -3.324 -10.329 1.00 55.28 182 SER A O 1
ATOM 1525 N N . GLU A 1 183 ? -13.372 -4.192 -10.073 1.00 60.16 183 GLU A N 1
ATOM 1526 C CA . GLU A 1 183 ? -13.722 -4.347 -11.492 1.00 60.16 183 GLU A CA 1
ATOM 1527 C C . GLU A 1 183 ? -14.114 -3.021 -12.166 1.00 60.16 183 GLU A C 1
ATOM 1529 O O . GLU A 1 183 ? -13.977 -2.895 -13.379 1.00 60.16 183 GLU A O 1
ATOM 1534 N N . VAL A 1 184 ? -14.600 -2.047 -11.388 1.00 60.69 184 VAL A N 1
ATOM 1535 C CA . VAL A 1 184 ? -15.090 -0.749 -11.881 1.00 60.69 184 VAL A CA 1
ATOM 1536 C C . VAL A 1 184 ? -14.017 0.330 -11.746 1.00 60.69 184 VAL A C 1
ATOM 1538 O O . VAL A 1 184 ? -13.852 1.144 -12.651 1.00 60.69 184 VAL A O 1
ATOM 1541 N N . ASP A 1 185 ? -13.244 0.306 -10.655 1.00 70.94 185 ASP A N 1
ATOM 1542 C CA . ASP A 1 185 ? -12.158 1.259 -10.421 1.00 70.94 185 ASP A CA 1
ATOM 1543 C C . ASP A 1 185 ? -10.827 0.540 -10.162 1.00 70.94 185 ASP A C 1
ATOM 1545 O O . ASP A 1 185 ? -10.570 -0.016 -9.089 1.00 70.94 185 ASP A O 1
ATOM 1549 N N . ALA A 1 186 ? -9.942 0.591 -11.159 1.00 75.88 186 ALA A N 1
ATOM 1550 C CA . ALA A 1 186 ? -8.595 0.043 -11.073 1.00 75.88 186 ALA A CA 1
ATOM 1551 C C . ALA A 1 186 ? -7.723 0.750 -10.015 1.00 75.88 186 ALA A C 1
ATOM 1553 O O . ALA A 1 186 ? -6.747 0.154 -9.554 1.00 75.88 186 ALA A O 1
ATOM 1554 N N . ASP A 1 187 ? -8.075 1.971 -9.577 1.00 78.81 187 ASP A N 1
ATOM 1555 C CA . ASP A 1 187 ? -7.413 2.646 -8.455 1.00 78.81 187 ASP A CA 1
ATOM 1556 C C . ASP A 1 187 ? -7.478 1.756 -7.205 1.00 78.81 187 ASP A C 1
ATOM 1558 O O . ASP A 1 187 ? -6.472 1.569 -6.529 1.00 78.81 187 ASP A O 1
ATOM 1562 N N . ILE A 1 188 ? -8.600 1.080 -6.947 1.00 75.19 188 ILE A N 1
ATOM 1563 C CA . ILE A 1 188 ? -8.811 0.234 -5.758 1.00 75.19 188 ILE A CA 1
ATOM 1564 C C . ILE A 1 188 ? -7.778 -0.904 -5.651 1.00 75.19 188 ILE A C 1
ATOM 1566 O O . ILE A 1 188 ? -7.391 -1.289 -4.546 1.00 75.19 188 ILE A O 1
ATOM 1570 N N . LYS A 1 189 ? -7.256 -1.398 -6.784 1.00 77.44 189 LYS A N 1
ATOM 1571 C CA . LYS A 1 189 ? -6.199 -2.428 -6.828 1.00 77.44 189 LYS A CA 1
ATOM 1572 C C . LYS A 1 189 ? -4.825 -1.906 -6.406 1.00 77.44 189 LYS A C 1
ATOM 1574 O O . LYS A 1 189 ? -3.919 -2.699 -6.154 1.00 77.44 189 LYS A O 1
ATOM 1579 N N . ILE A 1 190 ? -4.643 -0.589 -6.355 1.00 86.62 190 ILE A N 1
ATOM 1580 C CA . ILE A 1 190 ? -3.392 0.023 -5.930 1.00 86.62 190 ILE A CA 1
ATOM 1581 C C . ILE A 1 190 ? -3.385 0.195 -4.407 1.00 86.62 190 ILE A C 1
ATOM 1583 O O . ILE A 1 190 ? -4.237 0.914 -3.869 1.00 86.62 190 ILE A O 1
ATOM 1587 N N . PRO A 1 191 ? -2.409 -0.398 -3.699 1.00 86.06 191 PRO A N 1
ATOM 1588 C CA . PRO A 1 191 ? -2.308 -0.274 -2.260 1.00 86.06 191 PRO A CA 1
ATOM 1589 C C . PRO A 1 191 ? -1.682 1.051 -1.835 1.00 86.06 191 PRO A C 1
ATOM 1591 O O . PRO A 1 191 ? -0.885 1.676 -2.546 1.00 86.06 191 PRO A O 1
ATOM 1594 N N . LEU A 1 192 ? -1.970 1.417 -0.592 1.00 88.38 192 LEU A N 1
ATOM 1595 C CA . LEU A 1 192 ? -1.156 2.361 0.152 1.00 88.38 192 LEU A CA 1
ATOM 1596 C C . LEU A 1 192 ? 0.031 1.624 0.767 1.00 88.38 192 LEU A C 1
ATOM 1598 O O . LEU A 1 192 ? -0.145 0.612 1.445 1.00 88.38 192 LEU A O 1
ATOM 1602 N N . ILE A 1 193 ? 1.240 2.138 0.549 1.00 88.56 193 ILE A N 1
ATOM 1603 C CA . ILE A 1 193 ? 2.471 1.531 1.052 1.00 88.56 193 ILE A CA 1
ATOM 1604 C C . ILE A 1 193 ? 3.109 2.500 2.041 1.00 88.56 193 ILE A C 1
ATOM 1606 O O . ILE A 1 193 ? 3.501 3.610 1.683 1.00 88.56 193 ILE A O 1
ATOM 1610 N N . TYR A 1 194 ? 3.241 2.071 3.290 1.00 88.81 194 TYR A N 1
ATOM 1611 C CA . TYR A 1 194 ? 3.871 2.841 4.354 1.00 88.81 194 TYR A CA 1
ATOM 1612 C C . TYR A 1 194 ? 5.008 2.056 4.975 1.00 88.81 194 TYR A C 1
ATOM 1614 O O . TYR A 1 194 ? 4.912 0.860 5.209 1.00 88.81 194 TYR A O 1
ATOM 1622 N N . ARG A 1 195 ? 6.088 2.748 5.303 1.00 86.50 195 ARG A N 1
ATOM 1623 C CA . ARG A 1 195 ? 7.214 2.187 6.025 1.00 86.50 195 ARG A CA 1
ATOM 1624 C C . ARG A 1 195 ? 7.138 2.570 7.487 1.00 86.50 195 ARG A C 1
ATOM 1626 O O . ARG A 1 195 ? 7.234 3.750 7.817 1.00 86.50 195 ARG A O 1
ATOM 1633 N N . LEU A 1 196 ? 7.075 1.559 8.338 1.00 86.56 196 LEU A N 1
ATOM 1634 C CA . LEU A 1 196 ? 7.248 1.674 9.774 1.00 86.56 196 LEU A CA 1
ATOM 1635 C C . LEU A 1 196 ? 8.701 1.332 10.126 1.00 86.56 196 LEU A C 1
ATOM 1637 O O . LEU A 1 196 ? 9.171 0.244 9.803 1.00 86.56 196 LEU A O 1
ATOM 1641 N N . THR A 1 197 ? 9.431 2.233 10.780 1.00 86.19 197 THR A N 1
ATOM 1642 C CA . THR A 1 197 ? 10.807 2.018 11.250 1.00 86.19 197 THR A CA 1
ATOM 1643 C C . THR A 1 197 ? 10.887 2.113 12.768 1.00 86.19 197 THR A C 1
ATOM 1645 O O . THR A 1 197 ? 10.551 3.144 13.338 1.00 86.19 197 THR A O 1
ATOM 1648 N N . LEU A 1 198 ? 11.395 1.069 13.415 1.00 83.56 198 LEU A N 1
ATOM 1649 C CA . LEU A 1 198 ? 11.630 1.005 14.856 1.00 83.56 198 LEU A CA 1
ATOM 1650 C C . LEU A 1 198 ? 13.137 1.045 15.106 1.00 83.56 198 LEU A C 1
ATOM 1652 O O . LEU A 1 198 ? 13.856 0.188 14.583 1.00 83.56 198 LEU A O 1
ATOM 1656 N N . SER A 1 199 ? 13.615 1.995 15.909 1.00 79.81 199 SER A N 1
ATOM 1657 C CA . SER A 1 199 ? 14.959 1.901 16.486 1.00 79.81 199 SER A CA 1
ATOM 1658 C C . SER A 1 199 ? 14.877 1.104 17.780 1.00 79.81 199 SER A C 1
ATOM 1660 O O . SER A 1 199 ? 14.034 1.375 18.632 1.00 79.81 199 SER A O 1
ATOM 1662 N N . GLN A 1 200 ? 15.712 0.080 17.917 1.00 70.19 200 GLN A N 1
ATOM 1663 C CA . GLN A 1 200 ? 15.850 -0.661 19.162 1.00 70.19 200 GLN A CA 1
ATOM 1664 C C . GLN A 1 200 ? 17.316 -0.793 19.528 1.00 70.19 200 GLN A C 1
ATOM 1666 O O . GLN A 1 200 ? 18.099 -1.372 18.775 1.00 70.19 200 GLN A O 1
ATOM 1671 N N . THR A 1 201 ? 17.680 -0.328 20.716 1.00 72.88 201 THR A N 1
ATOM 1672 C CA . THR A 1 201 ? 19.012 -0.561 21.270 1.00 72.88 201 THR A CA 1
ATOM 1673 C C . THR A 1 201 ? 19.062 -1.965 21.860 1.00 72.88 201 THR A C 1
ATOM 1675 O O . THR A 1 201 ? 18.422 -2.253 22.867 1.00 72.88 201 THR A O 1
ATOM 1678 N N . VAL A 1 202 ? 19.822 -2.862 21.232 1.00 72.06 202 VAL A N 1
ATOM 1679 C CA . VAL A 1 202 ? 20.030 -4.232 21.718 1.00 72.06 202 VAL A CA 1
ATOM 1680 C C . VAL A 1 202 ? 21.515 -4.413 22.004 1.00 72.06 202 VAL A C 1
ATOM 1682 O O . VAL A 1 202 ? 22.337 -4.311 21.095 1.00 72.06 202 VAL A O 1
ATOM 1685 N N . ARG A 1 203 ? 21.868 -4.691 23.268 1.00 74.81 203 ARG A N 1
ATOM 1686 C CA . ARG A 1 203 ? 23.266 -4.831 23.729 1.00 74.81 203 ARG A CA 1
ATOM 1687 C C . ARG A 1 203 ? 24.152 -3.629 23.343 1.00 74.81 203 ARG A C 1
ATOM 1689 O O . ARG A 1 203 ? 25.243 -3.807 22.811 1.00 74.81 203 ARG A O 1
ATOM 1696 N N . GLY A 1 204 ? 23.649 -2.408 23.541 1.00 75.69 204 GLY A N 1
ATOM 1697 C CA . GLY A 1 204 ? 24.379 -1.165 23.243 1.00 75.69 204 GLY A CA 1
ATOM 1698 C C . GLY A 1 204 ? 24.538 -0.830 21.754 1.00 75.69 204 GLY A C 1
ATOM 1699 O O . GLY A 1 204 ? 25.131 0.192 21.430 1.00 75.69 204 GLY A O 1
ATOM 1700 N N . LYS A 1 205 ? 24.003 -1.652 20.838 1.00 71.81 205 LYS A N 1
ATOM 1701 C CA . LYS A 1 205 ? 23.963 -1.359 19.399 1.00 71.81 205 LYS A CA 1
ATOM 1702 C C . LYS A 1 205 ? 22.547 -0.980 18.981 1.00 71.81 205 LYS A C 1
ATOM 1704 O O . LYS A 1 205 ? 21.611 -1.745 19.222 1.00 71.81 205 LYS A O 1
ATOM 1709 N N . GLU A 1 206 ? 22.396 0.163 18.317 1.00 71.44 206 GLU A N 1
ATOM 1710 C CA . GLU A 1 206 ? 21.137 0.510 17.660 1.00 71.44 206 GLU A CA 1
ATOM 1711 C C . GLU A 1 206 ? 20.869 -0.446 16.492 1.00 71.44 206 GLU A C 1
ATOM 1713 O O . GLU A 1 206 ? 21.655 -0.581 15.552 1.00 71.44 206 GLU A O 1
ATOM 1718 N N . ARG A 1 207 ? 19.730 -1.132 16.552 1.00 72.88 207 ARG A N 1
ATOM 1719 C CA . ARG A 1 207 ? 19.174 -1.923 15.460 1.00 72.88 207 ARG A CA 1
ATOM 1720 C C . ARG A 1 207 ? 17.927 -1.234 14.938 1.00 72.88 207 ARG A C 1
ATOM 1722 O O . ARG A 1 207 ? 16.874 -1.259 15.569 1.00 72.88 207 ARG A O 1
ATOM 1729 N N . LEU A 1 208 ? 18.035 -0.699 13.728 1.00 71.19 208 LEU A N 1
ATOM 1730 C CA . LEU A 1 208 ? 16.888 -0.216 12.971 1.00 71.19 208 LEU A CA 1
ATOM 1731 C C . LEU A 1 208 ? 16.167 -1.400 12.326 1.00 71.19 208 LEU A C 1
ATOM 1733 O O . LEU A 1 208 ? 16.668 -2.000 11.373 1.00 71.19 208 LEU A O 1
ATOM 1737 N N . ARG A 1 209 ? 14.963 -1.705 12.804 1.00 76.62 209 ARG A N 1
ATOM 1738 C CA . ARG A 1 209 ? 14.019 -2.596 12.122 1.00 76.62 209 ARG A CA 1
ATOM 1739 C C . ARG A 1 209 ? 13.087 -1.750 11.268 1.00 76.62 209 ARG A C 1
ATOM 1741 O O . ARG A 1 209 ? 12.727 -0.647 11.658 1.00 76.62 209 ARG A O 1
ATOM 1748 N N . ALA A 1 210 ? 12.727 -2.223 10.081 1.00 76.62 210 ALA A N 1
ATOM 1749 C CA . ALA A 1 210 ? 11.650 -1.595 9.327 1.00 76.62 210 ALA A CA 1
ATOM 1750 C C . ALA A 1 210 ? 10.751 -2.640 8.694 1.00 76.62 210 ALA A C 1
ATOM 1752 O O . ALA A 1 210 ? 11.214 -3.729 8.358 1.00 76.62 210 ALA A O 1
ATOM 1753 N N . ILE A 1 211 ? 9.489 -2.265 8.561 1.00 77.81 211 ILE A N 1
ATOM 1754 C CA . ILE A 1 211 ? 8.399 -3.062 8.033 1.00 77.81 211 ILE A CA 1
ATOM 1755 C C . ILE A 1 211 ? 7.664 -2.191 7.018 1.00 77.81 211 ILE A C 1
ATOM 1757 O O . ILE A 1 211 ? 7.319 -1.051 7.327 1.00 77.81 211 ILE A O 1
ATOM 1761 N N . ASP A 1 212 ? 7.429 -2.725 5.824 1.00 78.50 212 ASP A N 1
ATOM 1762 C CA . ASP A 1 212 ? 6.560 -2.084 4.839 1.00 78.50 212 ASP A CA 1
ATOM 1763 C C . ASP A 1 212 ? 5.137 -2.612 5.006 1.00 78.50 212 ASP A C 1
ATOM 1765 O O . ASP A 1 212 ? 4.861 -3.766 4.702 1.00 78.50 212 ASP A O 1
ATOM 1769 N N . LEU A 1 213 ? 4.255 -1.753 5.500 1.00 81.12 213 LEU A N 1
ATOM 1770 C CA . LEU A 1 213 ? 2.825 -1.966 5.627 1.00 81.12 213 LEU A CA 1
ATOM 1771 C C . LEU A 1 213 ? 2.153 -1.666 4.288 1.00 81.12 213 LEU A C 1
ATOM 1773 O O . LEU A 1 213 ? 2.149 -0.525 3.826 1.00 81.12 213 LEU A O 1
ATOM 1777 N N . VAL A 1 214 ? 1.592 -2.704 3.674 1.00 81.31 214 VAL A N 1
ATOM 1778 C CA . VAL A 1 214 ? 0.861 -2.623 2.407 1.00 81.31 214 VAL A CA 1
ATOM 1779 C C . VAL A 1 214 ? -0.626 -2.794 2.698 1.00 81.31 214 VAL A C 1
ATOM 1781 O O . VAL A 1 214 ? -1.057 -3.870 3.109 1.00 81.31 214 VAL A O 1
ATOM 1784 N N . ILE A 1 215 ? -1.395 -1.724 2.514 1.00 78.81 215 ILE A N 1
ATOM 1785 C CA . ILE A 1 215 ? -2.812 -1.655 2.877 1.00 78.81 215 ILE A CA 1
ATOM 1786 C C . ILE A 1 215 ? -3.644 -1.588 1.605 1.00 78.81 215 ILE A C 1
ATOM 1788 O O . ILE A 1 215 ? -3.518 -0.643 0.819 1.00 78.81 215 ILE A O 1
ATOM 1792 N N . PHE A 1 216 ? -4.522 -2.570 1.444 1.00 75.50 216 PHE A N 1
ATOM 1793 C CA . PHE A 1 216 ? -5.551 -2.572 0.418 1.00 75.50 216 PHE A CA 1
ATOM 1794 C C . PHE A 1 216 ? -6.897 -2.242 1.055 1.00 75.50 216 PHE A C 1
ATOM 1796 O O . PHE A 1 216 ? -7.247 -2.792 2.097 1.00 75.50 216 PHE A O 1
ATOM 1803 N N . ASP A 1 217 ? -7.660 -1.367 0.411 1.00 70.12 217 ASP A N 1
ATOM 1804 C CA . ASP A 1 217 ? -9.048 -1.103 0.777 1.00 70.12 217 ASP A CA 1
ATOM 1805 C C . ASP A 1 217 ? -9.939 -1.624 -0.342 1.00 70.12 217 ASP A C 1
ATOM 1807 O O . ASP A 1 217 ? -10.294 -0.874 -1.244 1.00 70.12 217 ASP A O 1
ATOM 1811 N N . ALA A 1 218 ? -10.244 -2.922 -0.325 1.00 61.38 218 ALA A N 1
ATOM 1812 C CA . ALA A 1 218 ? -11.283 -3.468 -1.191 1.00 61.38 218 ALA A CA 1
ATOM 1813 C C . ALA A 1 218 ? -12.511 -3.896 -0.399 1.00 61.38 218 ALA A C 1
ATOM 1815 O O . ALA A 1 218 ? -12.488 -4.117 0.820 1.00 61.38 218 ALA A O 1
ATOM 1816 N N . ALA A 1 219 ? -13.612 -4.030 -1.131 1.00 56.34 219 ALA A N 1
ATOM 1817 C CA . ALA A 1 219 ? -14.844 -4.573 -0.603 1.00 56.34 219 ALA A CA 1
ATOM 1818 C C . ALA A 1 219 ? -14.642 -6.036 -0.164 1.00 56.34 219 ALA A C 1
ATOM 1820 O O . ALA A 1 219 ? -14.018 -6.826 -0.861 1.00 56.34 219 ALA A O 1
ATOM 1821 N N . GLY A 1 220 ? -15.225 -6.427 0.975 1.00 51.88 220 GLY A N 1
ATOM 1822 C CA . GLY A 1 220 ? -15.152 -7.810 1.475 1.00 51.88 220 GLY A CA 1
ATOM 1823 C C . GLY A 1 220 ? -15.819 -8.854 0.571 1.00 51.88 220 GLY A C 1
ATOM 1824 O O . GLY A 1 220 ? -15.597 -10.041 0.756 1.00 51.88 220 GLY A O 1
ATOM 1825 N N . GLU A 1 221 ? -16.620 -8.417 -0.405 1.00 51.56 221 GLU A N 1
ATOM 1826 C CA . GLU A 1 221 ? -17.234 -9.259 -1.443 1.00 51.56 221 GLU A CA 1
ATOM 1827 C C . GLU A 1 221 ? -16.272 -9.567 -2.601 1.00 51.56 221 GLU A C 1
ATOM 1829 O O . GLU A 1 221 ? -16.453 -10.569 -3.283 1.00 51.56 221 GLU A O 1
ATOM 1834 N N . ASP A 1 222 ? -15.195 -8.792 -2.788 1.00 52.62 222 ASP A N 1
ATOM 1835 C CA . ASP A 1 222 ? -14.141 -9.123 -3.765 1.00 52.62 222 ASP A CA 1
ATOM 1836 C C . ASP A 1 222 ? -13.385 -10.414 -3.365 1.00 52.62 222 ASP A C 1
ATOM 1838 O O . ASP A 1 222 ? -12.548 -10.923 -4.104 1.00 52.62 222 ASP A O 1
ATOM 1842 N N . LEU A 1 223 ? -13.717 -10.988 -2.205 1.00 48.72 223 LEU A N 1
ATOM 1843 C CA . LEU A 1 223 ? -13.224 -12.269 -1.710 1.00 48.72 223 LEU A CA 1
ATOM 1844 C C . LEU A 1 223 ? -14.111 -13.461 -2.093 1.00 48.72 223 LEU A C 1
ATOM 1846 O O . LEU A 1 223 ? -13.638 -14.593 -2.039 1.00 48.72 223 LEU A O 1
ATOM 1850 N N . SER A 1 224 ? -15.377 -13.232 -2.469 1.00 43.25 224 SER A N 1
ATOM 1851 C CA . SER A 1 224 ? -16.352 -14.306 -2.720 1.00 43.25 224 SER A CA 1
ATOM 1852 C C . SER A 1 224 ? -16.386 -14.793 -4.171 1.00 43.25 224 SER A C 1
ATOM 1854 O O . SER A 1 224 ? -17.006 -15.813 -4.458 1.00 43.25 224 SER A O 1
ATOM 1856 N N . THR A 1 225 ? -15.707 -14.103 -5.095 1.00 47.91 225 THR A N 1
ATOM 1857 C CA . THR A 1 225 ? -15.637 -14.494 -6.513 1.00 47.91 225 THR A CA 1
ATOM 1858 C C . THR A 1 225 ? -14.227 -14.979 -6.862 1.00 47.91 225 THR A C 1
ATOM 1860 O O . THR A 1 225 ? -13.254 -14.257 -6.642 1.00 47.91 225 THR A O 1
ATOM 1863 N N . MET A 1 226 ? -14.093 -16.176 -7.456 1.00 38.16 226 MET A N 1
ATOM 1864 C CA . MET A 1 226 ? -12.786 -16.808 -7.748 1.00 38.16 226 MET A CA 1
ATOM 1865 C C . MET A 1 226 ? -11.809 -15.918 -8.541 1.00 38.16 226 MET A C 1
ATOM 1867 O O . MET A 1 226 ? -10.597 -16.013 -8.360 1.00 38.16 226 MET A O 1
ATOM 1871 N N . ARG A 1 227 ? -12.312 -15.024 -9.402 1.00 42.56 227 ARG A N 1
ATOM 1872 C CA . ARG A 1 227 ? -11.483 -14.132 -10.232 1.00 42.56 227 ARG A CA 1
ATOM 1873 C C . ARG A 1 227 ? -10.809 -13.017 -9.421 1.00 42.56 227 ARG A C 1
ATOM 1875 O O . ARG A 1 227 ? -9.643 -12.715 -9.663 1.00 42.56 227 ARG A O 1
ATOM 1882 N N . ASN A 1 228 ? -11.500 -12.475 -8.417 1.00 47.94 228 ASN A N 1
ATOM 1883 C CA . ASN A 1 228 ? -10.975 -11.434 -7.524 1.00 47.94 228 ASN A CA 1
ATOM 1884 C C . ASN A 1 228 ? -10.116 -12.042 -6.397 1.00 47.94 228 ASN A C 1
ATOM 1886 O O . ASN A 1 228 ? -9.157 -11.419 -5.932 1.00 47.94 228 ASN A O 1
ATOM 1890 N N . PHE A 1 229 ? -10.338 -13.323 -6.074 1.00 46.66 229 PHE A N 1
ATOM 1891 C CA . PHE A 1 229 ? -9.493 -14.111 -5.174 1.00 46.66 229 PHE A CA 1
ATOM 1892 C C . PHE A 1 229 ? -8.059 -14.327 -5.699 1.00 46.66 229 PHE A C 1
ATOM 1894 O O . PHE A 1 229 ? -7.128 -14.408 -4.905 1.00 46.66 229 PHE A O 1
ATOM 1901 N N . HIS A 1 230 ? -7.802 -14.338 -7.011 1.00 47.69 230 HIS A N 1
ATOM 1902 C CA . HIS A 1 230 ? -6.413 -14.417 -7.494 1.00 47.69 230 HIS A CA 1
ATOM 1903 C C . HIS A 1 230 ? -5.578 -13.177 -7.135 1.00 47.69 230 HIS A C 1
ATOM 1905 O O . HIS A 1 230 ? -4.373 -13.303 -6.921 1.00 47.69 230 HIS A O 1
ATOM 1911 N N . SER A 1 231 ? -6.205 -12.006 -7.004 1.00 49.78 231 SER A N 1
ATOM 1912 C CA . SER A 1 231 ? -5.534 -10.765 -6.592 1.00 49.78 231 SER A CA 1
ATOM 1913 C C . SER A 1 231 ? -5.556 -10.583 -5.067 1.00 49.78 231 SER A C 1
ATOM 1915 O O . SER A 1 231 ? -4.537 -10.235 -4.475 1.00 49.78 231 SER A O 1
ATOM 1917 N N . PHE A 1 232 ? -6.688 -10.878 -4.412 1.00 54.16 232 PHE A N 1
ATOM 1918 C CA . PHE A 1 232 ? -6.894 -10.668 -2.969 1.00 54.16 232 PHE A CA 1
ATOM 1919 C C . PHE A 1 232 ? -6.640 -11.894 -2.077 1.00 54.16 232 PHE A C 1
ATOM 1921 O O . PHE A 1 232 ? -6.243 -11.768 -0.919 1.00 54.16 232 PHE A O 1
ATOM 1928 N N . GLY A 1 233 ? -6.852 -13.098 -2.592 1.00 59.50 233 GLY A N 1
ATOM 1929 C CA . GLY A 1 233 ? -6.505 -14.349 -1.919 1.00 59.50 233 GLY A CA 1
ATOM 1930 C C . GLY A 1 233 ? -4.995 -14.461 -1.745 1.00 59.50 233 GLY A C 1
ATOM 1931 O O . GLY A 1 233 ? -4.528 -14.700 -0.638 1.00 59.50 233 GLY A O 1
ATOM 1932 N N . ARG A 1 234 ? -4.214 -14.134 -2.786 1.00 64.12 234 ARG A N 1
ATOM 1933 C CA . ARG A 1 234 ? -2.745 -14.043 -2.684 1.00 64.12 234 ARG A CA 1
ATOM 1934 C C . ARG A 1 234 ? -2.283 -13.011 -1.655 1.00 64.12 234 ARG A C 1
ATOM 1936 O O . ARG A 1 234 ? -1.302 -13.257 -0.961 1.00 64.12 234 ARG A O 1
ATOM 1943 N N . TYR A 1 235 ? -3.001 -11.893 -1.526 1.00 63.47 235 TYR A N 1
ATOM 1944 C CA . TYR A 1 235 ? -2.725 -10.885 -0.500 1.00 63.47 235 TYR A CA 1
ATOM 1945 C C . TYR A 1 235 ? -2.840 -11.456 0.912 1.00 63.47 235 TYR A C 1
ATOM 1947 O O . TYR A 1 235 ? -1.917 -11.296 1.704 1.00 63.47 235 TYR A O 1
ATOM 1955 N N . ALA A 1 236 ? -3.938 -12.145 1.225 1.00 63.75 236 ALA A N 1
ATOM 1956 C CA . ALA A 1 236 ? -4.145 -12.729 2.548 1.00 63.75 236 ALA A CA 1
ATOM 1957 C C . ALA A 1 236 ? -3.265 -13.962 2.810 1.00 63.75 236 ALA A C 1
ATOM 1959 O O . ALA A 1 236 ? -2.781 -14.129 3.927 1.00 63.75 236 ALA A O 1
ATOM 1960 N N . LEU A 1 237 ? -3.023 -14.801 1.795 1.00 66.88 237 LEU A N 1
ATOM 1961 C CA . LEU A 1 237 ? -2.167 -15.989 1.908 1.00 66.88 237 LEU A CA 1
ATOM 1962 C C . LEU A 1 237 ? -0.709 -15.613 2.194 1.00 66.88 237 LEU A C 1
ATOM 1964 O O . LEU A 1 237 ? -0.070 -16.239 3.037 1.00 66.88 237 LEU A O 1
ATOM 1968 N N . ASN A 1 238 ? -0.212 -14.553 1.551 1.00 67.62 238 ASN A N 1
ATOM 1969 C CA . ASN A 1 238 ? 1.157 -14.064 1.727 1.00 67.62 238 ASN A CA 1
ATOM 1970 C C . ASN A 1 238 ? 1.276 -12.978 2.811 1.00 67.62 238 ASN A C 1
ATOM 1972 O O . ASN A 1 238 ? 2.349 -12.393 2.997 1.00 67.62 238 ASN A O 1
ATOM 1976 N N . ALA A 1 239 ? 0.193 -12.685 3.535 1.00 71.50 239 ALA A N 1
ATOM 1977 C CA . ALA A 1 239 ? 0.226 -11.722 4.619 1.00 71.50 239 ALA A CA 1
ATOM 1978 C C . ALA A 1 239 ? 1.001 -12.275 5.820 1.00 71.50 239 ALA A C 1
ATOM 1980 O O . ALA A 1 239 ? 0.785 -13.389 6.290 1.00 71.50 239 ALA A O 1
ATOM 1981 N N . SER A 1 240 ? 1.869 -11.442 6.385 1.00 75.62 240 SER A N 1
ATOM 1982 C CA . SER A 1 240 ? 2.532 -11.701 7.665 1.00 75.62 240 SER A CA 1
ATOM 1983 C C . SER A 1 240 ? 1.584 -11.554 8.859 1.00 75.62 240 SER A C 1
ATOM 1985 O O . SER A 1 240 ? 1.907 -11.998 9.958 1.00 75.62 240 SER A O 1
ATOM 1987 N N . GLY A 1 241 ? 0.431 -10.914 8.660 1.00 74.81 241 GLY A N 1
ATOM 1988 C CA . GLY A 1 241 ? -0.626 -10.781 9.654 1.00 74.81 241 GLY A CA 1
ATOM 1989 C C . GLY A 1 241 ? -1.932 -10.344 9.003 1.00 74.81 241 GLY A C 1
ATOM 1990 O O . GLY A 1 241 ? -1.911 -9.667 7.978 1.00 74.81 241 GLY A O 1
ATOM 1991 N N . ILE A 1 242 ? -3.058 -10.732 9.597 1.00 74.75 242 ILE A N 1
ATOM 1992 C CA . ILE A 1 242 ? -4.395 -10.393 9.104 1.00 74.75 242 ILE A CA 1
ATOM 1993 C C . ILE A 1 242 ? -5.140 -9.625 10.197 1.00 74.75 242 ILE A C 1
ATOM 1995 O O . ILE A 1 242 ? -5.223 -10.088 11.333 1.00 74.75 242 ILE A O 1
ATOM 1999 N N . ILE A 1 243 ? -5.685 -8.460 9.856 1.00 75.94 243 ILE A N 1
ATOM 2000 C CA . ILE A 1 243 ? -6.623 -7.707 10.691 1.00 75.94 243 ILE A CA 1
ATOM 2001 C C . ILE A 1 243 ? -8.026 -7.970 10.142 1.00 75.94 243 ILE A C 1
ATOM 2003 O O . ILE A 1 243 ? -8.282 -7.782 8.954 1.00 75.94 243 ILE A O 1
ATOM 2007 N N . VAL A 1 244 ? -8.945 -8.414 10.996 1.00 74.69 244 VAL A N 1
ATOM 2008 C CA . VAL A 1 244 ? -10.335 -8.675 10.602 1.00 74.69 244 VAL A CA 1
ATOM 2009 C C . VAL A 1 244 ? -11.235 -7.603 11.203 1.00 74.69 244 VAL A C 1
ATOM 2011 O O . VAL A 1 244 ? -11.258 -7.416 12.418 1.00 74.69 244 VAL A O 1
ATOM 2014 N N . MET A 1 245 ? -11.981 -6.895 10.355 1.00 75.62 245 MET A N 1
ATOM 2015 C CA . MET A 1 245 ? -12.952 -5.883 10.766 1.00 75.62 245 MET A CA 1
ATOM 2016 C C . MET A 1 245 ? -14.376 -6.417 10.656 1.00 75.62 245 MET A C 1
ATOM 2018 O O . MET A 1 245 ? -14.862 -6.739 9.568 1.00 75.62 245 MET A O 1
ATOM 2022 N N . VAL A 1 246 ? -15.050 -6.457 11.799 1.00 74.06 246 VAL A N 1
ATOM 2023 C CA . VAL A 1 246 ? -16.359 -7.077 11.974 1.00 74.06 246 VAL A CA 1
ATOM 2024 C C . VAL A 1 246 ? -17.360 -6.012 12.405 1.00 74.06 246 VAL A C 1
ATOM 2026 O O . VAL A 1 246 ? -17.136 -5.327 13.399 1.00 74.06 246 VAL A O 1
ATOM 2029 N N . ASP A 1 247 ? -18.463 -5.880 11.667 1.00 74.62 247 ASP A N 1
ATOM 2030 C CA . ASP A 1 247 ? -19.610 -5.080 12.105 1.00 74.62 247 ASP A CA 1
ATOM 2031 C C . ASP A 1 247 ? -20.546 -5.966 12.943 1.00 74.62 247 ASP A C 1
ATOM 2033 O O . ASP A 1 247 ? -21.197 -6.856 12.384 1.00 74.62 247 ASP A O 1
ATOM 2037 N N . PRO A 1 248 ? -20.634 -5.762 14.270 1.00 73.25 248 PRO A N 1
ATOM 2038 C CA . PRO A 1 248 ? -21.452 -6.606 15.134 1.00 73.25 248 PRO A CA 1
ATOM 2039 C C . PRO A 1 248 ? -22.948 -6.493 14.815 1.00 73.25 248 PRO A C 1
ATOM 2041 O O . PRO A 1 248 ? -23.689 -7.449 15.036 1.00 73.25 248 PRO A O 1
ATOM 2044 N N . PHE A 1 249 ? -23.414 -5.369 14.262 1.00 70.94 249 PHE A N 1
ATOM 2045 C CA . PHE A 1 249 ? -24.833 -5.171 13.957 1.00 70.94 249 PHE A CA 1
ATOM 2046 C C . PHE A 1 249 ? -25.281 -5.901 12.695 1.00 70.94 249 PHE A C 1
ATOM 2048 O O . PHE A 1 249 ? -26.476 -6.118 12.511 1.00 70.94 249 PHE A O 1
ATOM 2055 N N . ARG A 1 250 ? -24.337 -6.374 11.876 1.00 70.25 250 ARG A N 1
ATOM 2056 C CA . ARG A 1 250 ? -24.628 -7.250 10.736 1.00 70.25 250 ARG A CA 1
ATOM 2057 C C . ARG A 1 250 ? -24.945 -8.685 11.149 1.00 70.25 250 ARG A C 1
ATOM 2059 O O . ARG A 1 250 ? -25.464 -9.435 10.332 1.00 70.25 250 ARG A O 1
ATOM 2066 N N . TYR A 1 251 ? -24.695 -9.075 12.400 1.00 75.00 251 TYR A N 1
ATOM 2067 C CA . TYR A 1 251 ? -25.026 -10.414 12.887 1.00 75.00 251 TYR A CA 1
ATOM 2068 C C . TYR A 1 251 ? -26.460 -10.457 13.410 1.00 75.00 251 TYR A C 1
ATOM 2070 O O . TYR A 1 251 ? -26.740 -9.842 14.445 1.00 75.00 251 TYR A O 1
ATOM 2078 N N . PRO A 1 252 ? -27.365 -11.252 12.801 1.00 76.69 252 PRO A N 1
ATOM 2079 C CA . PRO A 1 252 ? -28.755 -11.328 13.247 1.00 76.69 252 PRO A CA 1
ATOM 2080 C C . PRO A 1 252 ? -28.887 -11.728 14.720 1.00 76.69 252 PRO A C 1
ATOM 2082 O O . PRO A 1 252 ? -29.749 -11.213 15.430 1.00 76.69 252 PRO A O 1
ATOM 2085 N N . ALA A 1 253 ? -28.005 -12.608 15.204 1.00 80.62 253 ALA A N 1
ATOM 2086 C CA . ALA A 1 253 ? -27.983 -13.046 16.598 1.00 80.62 253 ALA A CA 1
ATOM 2087 C C . ALA A 1 253 ? -27.632 -11.916 17.584 1.00 80.62 253 ALA A C 1
ATOM 2089 O O . ALA A 1 253 ? -28.172 -11.890 18.689 1.00 80.62 253 ALA A O 1
ATOM 2090 N N . ILE A 1 254 ? -26.757 -10.983 17.192 1.00 80.88 254 ILE A N 1
ATOM 2091 C CA . ILE A 1 254 ? -26.397 -9.812 18.005 1.00 80.88 254 ILE A CA 1
ATOM 2092 C C . ILE A 1 254 ? -27.500 -8.758 17.888 1.00 80.88 254 ILE A C 1
ATOM 2094 O O . ILE A 1 254 ? -28.005 -8.285 18.903 1.00 80.88 254 ILE A O 1
ATOM 2098 N N . TYR A 1 255 ? -27.950 -8.461 16.667 1.00 77.69 255 TYR A N 1
ATOM 2099 C CA . TYR A 1 255 ? -29.000 -7.478 16.396 1.00 77.69 255 TYR A CA 1
ATOM 2100 C C . TYR A 1 255 ? -30.303 -7.778 17.157 1.00 77.69 255 TYR A C 1
ATOM 2102 O O . TYR A 1 255 ? -30.899 -6.893 17.770 1.00 77.69 255 TYR A O 1
ATOM 2110 N N . ARG A 1 256 ? -30.720 -9.053 17.205 1.00 82.69 256 ARG A N 1
ATOM 2111 C CA . ARG A 1 256 ? -31.917 -9.501 17.944 1.00 82.69 256 ARG A CA 1
ATOM 2112 C C . ARG A 1 256 ? -31.800 -9.362 19.463 1.00 82.69 256 ARG A C 1
ATOM 2114 O O . ARG A 1 256 ? -32.833 -9.334 20.129 1.00 82.69 256 ARG A O 1
ATOM 2121 N N . LYS A 1 257 ? -30.584 -9.271 20.005 1.00 87.19 257 LYS A N 1
ATOM 2122 C CA . LYS A 1 257 ? -30.336 -9.039 21.435 1.00 87.19 257 LYS A CA 1
ATOM 2123 C C . LYS A 1 257 ? -30.283 -7.552 21.797 1.00 87.19 257 LYS A C 1
ATOM 2125 O O . LYS A 1 257 ? -30.278 -7.233 22.980 1.00 87.19 257 LYS A O 1
ATOM 2130 N N . LEU A 1 258 ? -30.255 -6.643 20.816 1.00 81.19 258 LEU A N 1
ATOM 2131 C CA . LEU A 1 258 ? -30.225 -5.204 21.085 1.00 81.19 258 LEU A CA 1
ATOM 2132 C C . LEU A 1 258 ? -31.562 -4.715 21.664 1.00 81.19 258 LEU A C 1
ATOM 2134 O O . LEU A 1 258 ? -32.610 -5.141 21.167 1.00 81.19 258 LEU A O 1
ATOM 2138 N N . PRO A 1 259 ? -31.548 -3.783 22.633 1.00 86.31 259 PRO A N 1
ATOM 2139 C CA . PRO A 1 259 ? -32.748 -3.098 23.099 1.00 86.31 259 PRO A CA 1
ATOM 2140 C C . PRO A 1 259 ? -33.525 -2.433 21.948 1.00 86.31 259 PRO A C 1
ATOM 2142 O O . PRO A 1 259 ? -32.900 -1.971 20.981 1.00 86.31 259 PRO A O 1
ATOM 2145 N N . PRO A 1 260 ? -34.866 -2.348 22.025 1.00 81.56 260 PRO A N 1
ATOM 2146 C CA . PRO A 1 260 ? -35.687 -1.749 20.973 1.00 81.56 260 PRO A CA 1
ATOM 2147 C C . PRO A 1 260 ? -35.292 -0.304 20.635 1.00 81.56 260 PRO A C 1
ATOM 2149 O O . PRO A 1 260 ? -35.297 0.067 19.462 1.00 81.56 260 PRO A O 1
ATOM 2152 N N . GLU A 1 261 ? -34.876 0.501 21.622 1.00 79.69 261 GLU A N 1
ATOM 2153 C CA . GLU A 1 261 ? -34.514 1.909 21.393 1.00 79.69 261 GLU A CA 1
ATOM 2154 C C . GLU A 1 261 ? -33.257 2.061 20.528 1.00 79.69 261 GLU A C 1
ATOM 2156 O O . GLU A 1 261 ? -33.110 3.047 19.804 1.00 79.69 261 GLU A O 1
ATOM 2161 N N . ILE A 1 262 ? -32.347 1.086 20.608 1.00 71.56 262 ILE A N 1
ATOM 2162 C CA . ILE A 1 262 ? -31.117 1.031 19.813 1.00 71.56 262 ILE A CA 1
ATOM 2163 C C . ILE A 1 262 ? -31.417 0.424 18.442 1.00 71.56 262 ILE A C 1
ATOM 2165 O O . ILE A 1 262 ? -30.965 0.942 17.423 1.00 71.56 262 ILE A O 1
ATOM 2169 N N . ARG A 1 263 ? -32.231 -0.635 18.403 1.00 71.19 263 ARG A N 1
ATOM 2170 C CA . ARG A 1 263 ? -32.618 -1.327 17.169 1.00 71.19 263 ARG A CA 1
ATOM 2171 C C . ARG A 1 263 ? -33.307 -0.397 16.170 1.00 71.19 263 ARG A C 1
ATOM 2173 O O . ARG A 1 263 ? -33.002 -0.451 14.987 1.00 71.19 263 ARG A O 1
ATOM 2180 N N . ASN A 1 264 ? -34.154 0.509 16.657 1.00 69.56 264 ASN A N 1
ATOM 2181 C CA . ASN A 1 264 ? -34.865 1.485 15.826 1.00 69.56 264 ASN A CA 1
ATOM 2182 C C . ASN A 1 264 ? -33.955 2.581 15.237 1.00 69.56 264 ASN A C 1
ATOM 2184 O O . ASN A 1 264 ? -34.388 3.330 14.366 1.00 69.56 264 ASN A O 1
ATOM 2188 N N . LYS A 1 265 ? -32.707 2.694 15.710 1.00 63.66 265 LYS A N 1
ATOM 2189 C CA . LYS A 1 265 ? -31.724 3.690 15.253 1.00 63.66 265 LYS A CA 1
ATOM 2190 C C . LYS A 1 265 ? -30.665 3.109 14.314 1.00 63.66 265 LYS A C 1
ATOM 2192 O O . LYS A 1 265 ? -29.834 3.863 13.814 1.00 63.66 265 LYS A O 1
ATOM 2197 N N . ILE A 1 266 ? -30.659 1.793 14.098 1.00 63.84 266 ILE A N 1
ATOM 2198 C CA . ILE A 1 266 ? -29.637 1.091 13.314 1.00 63.84 266 ILE A CA 1
ATOM 2199 C C . ILE A 1 266 ? -30.333 0.316 12.188 1.00 63.84 266 ILE A C 1
ATOM 2201 O O . ILE A 1 266 ? -31.317 -0.378 12.462 1.00 63.84 266 ILE A O 1
ATOM 2205 N N . PRO A 1 267 ? -29.832 0.388 10.938 1.00 58.16 267 PRO A N 1
ATOM 2206 C CA . PRO A 1 267 ? -30.361 -0.410 9.837 1.00 58.16 267 PRO A CA 1
ATOM 2207 C C . PRO A 1 267 ? -30.433 -1.891 10.213 1.00 58.16 267 PRO A C 1
ATOM 2209 O O . PRO A 1 267 ? -29.530 -2.414 10.873 1.00 58.16 267 PRO A O 1
ATOM 2212 N N . ALA A 1 268 ? -31.508 -2.566 9.806 1.00 60.97 268 ALA A N 1
ATOM 2213 C CA . ALA A 1 268 ? -31.603 -4.011 9.965 1.00 60.97 268 ALA A CA 1
ATOM 2214 C C . ALA A 1 268 ? -30.437 -4.702 9.230 1.00 60.97 268 ALA A C 1
ATOM 2216 O O . ALA A 1 268 ? -29.889 -4.135 8.284 1.00 60.97 268 ALA A O 1
ATOM 2217 N N . PRO A 1 269 ? -30.027 -5.916 9.636 1.00 62.41 269 PRO A N 1
ATOM 2218 C CA . PRO A 1 269 ? -29.035 -6.667 8.885 1.00 62.41 269 PRO A CA 1
ATOM 2219 C C . PRO A 1 269 ? -29.608 -6.991 7.498 1.00 62.41 269 PRO A C 1
ATOM 2221 O O . PRO A 1 269 ? -30.418 -7.906 7.355 1.00 62.41 269 PRO A O 1
ATOM 2224 N N . ASP A 1 270 ? -29.229 -6.219 6.481 1.00 56.06 270 ASP A N 1
ATOM 2225 C CA . ASP A 1 270 ? -29.550 -6.539 5.091 1.00 56.06 270 ASP A CA 1
ATOM 2226 C C . ASP A 1 270 ? -28.925 -7.907 4.769 1.00 56.06 270 ASP A C 1
ATOM 2228 O O . ASP A 1 270 ? -27.743 -8.121 5.046 1.00 56.06 270 ASP A O 1
ATOM 2232 N N . ALA A 1 271 ? -29.688 -8.831 4.178 1.00 45.88 271 ALA A N 1
ATOM 2233 C CA . ALA A 1 271 ? -29.255 -10.201 3.860 1.00 45.88 271 ALA A CA 1
ATOM 2234 C C . ALA A 1 271 ? -28.080 -10.292 2.856 1.00 45.88 271 ALA A C 1
ATOM 2236 O O . ALA A 1 271 ? -27.662 -11.386 2.486 1.00 45.88 271 ALA A O 1
ATOM 2237 N N . ILE A 1 272 ? -27.548 -9.154 2.402 1.00 43.00 272 ILE A N 1
ATOM 2238 C CA . ILE A 1 272 ? -26.461 -9.056 1.432 1.00 43.00 272 ILE A CA 1
ATOM 2239 C C . ILE A 1 272 ? -25.310 -8.303 2.098 1.00 43.00 272 ILE A C 1
ATOM 2241 O O . ILE A 1 272 ? -25.266 -7.076 2.160 1.00 43.00 272 ILE A O 1
ATOM 2245 N N . GLY A 1 273 ? -24.396 -9.082 2.655 1.00 44.88 273 GLY A N 1
ATOM 2246 C CA . GLY A 1 273 ? -23.211 -8.608 3.351 1.00 44.88 273 GLY A CA 1
ATOM 2247 C C . GLY A 1 273 ? -22.592 -9.799 4.053 1.00 44.88 273 GLY A C 1
ATOM 2248 O O . GLY A 1 273 ? -22.931 -10.066 5.201 1.00 44.88 273 GLY A O 1
ATOM 2249 N N . GLY A 1 274 ? -21.765 -10.544 3.312 1.00 45.78 274 GLY A N 1
ATOM 2250 C CA . GLY A 1 274 ? -21.247 -11.858 3.701 1.00 45.78 274 GLY A CA 1
ATOM 2251 C C . GLY A 1 274 ? -20.792 -11.922 5.157 1.00 45.78 274 GLY A C 1
ATOM 2252 O O . GLY A 1 274 ? -20.145 -10.997 5.663 1.00 45.78 274 GLY A O 1
ATOM 2253 N N . ASN A 1 275 ? -21.160 -13.017 5.820 1.00 46.59 275 ASN A N 1
ATOM 2254 C CA . ASN A 1 275 ? -20.806 -13.297 7.200 1.00 46.59 275 ASN A CA 1
ATOM 2255 C C . ASN A 1 275 ? -19.269 -13.260 7.335 1.00 46.59 275 ASN A C 1
ATOM 2257 O O . ASN A 1 275 ? -18.580 -14.023 6.659 1.00 46.59 275 ASN A O 1
ATOM 2261 N N . PRO A 1 276 ? -18.689 -12.403 8.192 1.00 42.62 276 PRO A N 1
ATOM 2262 C CA . PRO A 1 276 ? -17.242 -12.383 8.406 1.00 42.62 276 PRO A CA 1
ATOM 2263 C C . PRO A 1 276 ? -16.676 -13.734 8.873 1.00 42.62 276 PRO A C 1
ATOM 2265 O O . PRO A 1 276 ? -15.508 -14.012 8.616 1.00 42.62 276 PRO A O 1
ATOM 2268 N N . GLY A 1 277 ? -17.504 -14.575 9.509 1.00 39.53 277 GLY A N 1
ATOM 2269 C CA . GLY A 1 277 ? -17.184 -15.971 9.812 1.00 39.53 277 GLY A CA 1
ATOM 2270 C C . GLY A 1 277 ? -17.036 -16.826 8.553 1.00 39.53 277 GLY A C 1
ATOM 2271 O O . GLY A 1 277 ? -16.041 -17.517 8.431 1.00 39.53 277 GLY A O 1
ATOM 2272 N N . GLU A 1 278 ? -17.921 -16.685 7.561 1.00 45.94 278 GLU A N 1
ATOM 2273 C CA . GLU A 1 278 ? -17.785 -17.373 6.263 1.00 45.94 278 GLU A CA 1
ATOM 2274 C C . GLU A 1 278 ? -16.544 -16.905 5.497 1.00 45.94 278 GLU A C 1
ATOM 2276 O O . GLU A 1 278 ? -15.868 -17.718 4.881 1.00 45.94 278 GLU A O 1
ATOM 2281 N N . ILE A 1 279 ? -16.198 -15.612 5.566 1.00 46.00 279 ILE A N 1
ATOM 2282 C CA . ILE A 1 279 ? -14.960 -15.088 4.964 1.00 46.00 279 ILE A CA 1
ATOM 2283 C C . ILE A 1 279 ? -13.731 -15.718 5.639 1.00 46.00 279 ILE A C 1
ATOM 2285 O O . ILE A 1 279 ? -12.798 -16.131 4.952 1.00 46.00 279 ILE A O 1
ATOM 2289 N N . LEU A 1 280 ? -13.723 -15.804 6.974 1.00 42.38 280 LEU A N 1
ATOM 2290 C CA . LEU A 1 280 ? -12.619 -16.392 7.734 1.00 42.38 280 LEU A CA 1
ATOM 2291 C C . LEU A 1 280 ? -12.520 -17.912 7.526 1.00 42.38 280 LEU A C 1
ATOM 2293 O O . LEU A 1 280 ? -11.427 -18.409 7.270 1.00 42.38 280 LEU A O 1
ATOM 2297 N N . ASP A 1 281 ? -13.640 -18.630 7.566 1.00 47.59 281 ASP A N 1
ATOM 2298 C CA . ASP A 1 281 ? -13.712 -20.077 7.338 1.00 47.59 281 ASP A CA 1
ATOM 2299 C C . ASP A 1 281 ? -13.307 -20.431 5.898 1.00 47.59 281 ASP A C 1
ATOM 2301 O O . ASP A 1 281 ? -12.539 -21.370 5.680 1.00 47.59 281 ASP A O 1
ATOM 2305 N N . TYR A 1 282 ? -13.715 -19.622 4.913 1.00 44.91 282 TYR A N 1
ATOM 2306 C CA . TYR A 1 282 ? -13.265 -19.746 3.525 1.00 44.91 282 TYR A CA 1
ATOM 2307 C C . TYR A 1 282 ? -11.744 -19.556 3.408 1.00 44.91 282 TYR A C 1
ATOM 2309 O O . TYR A 1 282 ? -11.064 -20.385 2.801 1.00 44.91 282 TYR A O 1
ATOM 2317 N N . TYR A 1 283 ? -11.175 -18.536 4.064 1.00 43.19 283 TYR A N 1
ATOM 2318 C CA . TYR A 1 283 ? -9.722 -18.330 4.102 1.00 43.19 283 TYR A CA 1
ATOM 2319 C C . TYR A 1 283 ? -8.956 -19.482 4.763 1.00 43.19 283 TYR A C 1
ATOM 2321 O O . TYR A 1 283 ? -7.888 -19.868 4.280 1.00 43.19 283 TYR A O 1
ATOM 2329 N N . LEU A 1 284 ? -9.476 -20.026 5.864 1.00 47.47 284 LEU A N 1
ATOM 2330 C CA . LEU A 1 284 ? -8.834 -21.114 6.600 1.00 47.47 284 LEU A CA 1
ATOM 2331 C C . LEU A 1 284 ? -8.900 -22.441 5.832 1.00 47.47 284 LEU A C 1
ATOM 2333 O O . LEU A 1 284 ? -7.899 -23.155 5.796 1.00 47.47 284 LEU A O 1
ATOM 2337 N N . SER A 1 285 ? -10.019 -22.725 5.155 1.00 50.03 285 SER A N 1
ATOM 2338 C CA . SER A 1 285 ? -10.206 -23.943 4.350 1.00 50.03 285 SER A CA 1
ATOM 2339 C C . SER A 1 285 ? -9.230 -24.059 3.171 1.00 50.03 285 SER A C 1
ATOM 2341 O O . SER A 1 285 ? -8.805 -25.156 2.806 1.00 50.03 285 SER A O 1
ATOM 2343 N N . TYR A 1 286 ? -8.817 -22.929 2.592 1.00 44.62 286 TYR A N 1
ATOM 2344 C CA . TYR A 1 286 ? -7.857 -22.919 1.490 1.00 44.62 286 TYR A CA 1
ATOM 2345 C C . TYR A 1 286 ? -6.427 -23.200 1.973 1.00 44.62 286 TYR A C 1
ATOM 2347 O O . TYR A 1 286 ? -5.680 -23.937 1.334 1.00 44.62 286 TYR A O 1
ATOM 2355 N N . LYS A 1 287 ? -6.057 -22.678 3.150 1.00 44.69 287 LYS A N 1
ATOM 2356 C CA . LYS A 1 287 ? -4.713 -22.846 3.725 1.00 44.69 287 LYS A CA 1
ATOM 2357 C C . LYS A 1 287 ? -4.396 -24.311 4.057 1.00 44.69 287 LYS A C 1
ATOM 2359 O O . LYS A 1 287 ? -3.242 -24.727 3.996 1.00 44.69 287 LYS A O 1
ATOM 2364 N N . THR A 1 288 ? -5.422 -25.096 4.382 1.00 47.81 288 THR A N 1
ATOM 2365 C CA . THR A 1 288 ? -5.312 -26.535 4.653 1.00 47.81 288 THR A CA 1
ATOM 2366 C C . THR A 1 288 ? -5.169 -27.389 3.391 1.00 47.81 288 THR A C 1
ATOM 2368 O O . THR A 1 288 ? -4.537 -28.437 3.461 1.00 47.81 288 THR A O 1
ATOM 2371 N N . ASN A 1 289 ? -5.675 -26.939 2.237 1.00 41.41 289 ASN A N 1
ATOM 2372 C CA . ASN A 1 289 ? -5.667 -27.720 0.991 1.00 41.41 289 ASN A CA 1
ATOM 2373 C C . ASN A 1 289 ? -4.376 -27.586 0.161 1.00 41.41 289 ASN A C 1
ATOM 2375 O O . ASN A 1 289 ? -4.143 -28.418 -0.702 1.00 41.41 289 ASN A O 1
ATOM 2379 N N . GLU A 1 290 ? -3.523 -26.589 0.421 1.00 38.59 290 GLU A N 1
ATOM 2380 C CA . GLU A 1 290 ? -2.165 -26.499 -0.163 1.00 38.59 290 GLU A CA 1
ATOM 2381 C C . GLU A 1 290 ? -1.089 -27.196 0.696 1.00 38.59 290 GLU A C 1
ATOM 2383 O O . GLU A 1 290 ? 0.079 -27.246 0.317 1.00 38.59 290 GLU A O 1
ATOM 2388 N N . SER A 1 291 ? -1.467 -27.722 1.867 1.00 37.06 291 SER A N 1
ATOM 2389 C CA . SER A 1 291 ? -0.564 -28.456 2.770 1.00 37.06 291 SER A CA 1
ATOM 2390 C C . SER A 1 291 ? -0.567 -29.976 2.531 1.00 37.06 291 SER A C 1
ATOM 2392 O O . SER A 1 291 ? 0.105 -30.698 3.270 1.00 37.06 291 SER A O 1
ATOM 2394 N N . ALA A 1 292 ? -1.342 -30.447 1.550 1.00 36.06 292 ALA A N 1
ATOM 2395 C CA . ALA A 1 292 ? -1.468 -31.838 1.112 1.00 36.06 292 ALA A CA 1
ATOM 2396 C C . ALA A 1 292 ? -0.983 -31.967 -0.338 1.00 36.06 292 ALA A C 1
ATOM 2398 O O . ALA A 1 292 ? -0.358 -33.005 -0.647 1.00 36.06 292 ALA A O 1
#

Foldseek 3Di:
DDFAALPDWAAFLQQRDTDQLLQWWWFWLDDPQWDFDPLLCVSLVHPGGDTHGDTHGNDDDPVVSVVCSGDPPQCPDDDSGDIFTADNRNRFTGWSCSSRVPDHAAEEAEAEKFPLLVLVVCLVVLVCVQPPCCVVVVKDKAWIWWADPVVRHIDTLVVLSCVQRVCQVPPVVHRRPTDDASNVPSSLSIWTWMKIWDWDQDPNDTDIDIHIYTYGDHHNCLLVDPVSCSRRVSSVVSHPYYHYRYDQQLDQVSLVPDDPVVNVVDDHNDPPMDDSVCSVVVSVVVNVVVVD

Radius of gyration: 21.21 Å; chains: 1; bounding box: 64×51×50 Å